Protein AF-B2HPG6-F1 (afdb_monomer_lite)

Structure (mmCIF, N/CA/C/O backbone):
data_AF-B2HPG6-F1
#
_entry.id   AF-B2HPG6-F1
#
loop_
_atom_site.group_PDB
_atom_site.id
_atom_site.type_symbol
_atom_site.label_atom_id
_atom_site.label_alt_id
_atom_site.label_comp_id
_atom_site.label_asym_id
_atom_site.label_entity_id
_atom_site.label_seq_id
_atom_site.pdbx_PDB_ins_code
_atom_site.Cartn_x
_atom_site.Cartn_y
_atom_site.Cartn_z
_atom_site.occupancy
_atom_site.B_iso_or_equiv
_atom_site.auth_seq_id
_atom_site.auth_comp_id
_atom_site.auth_asym_id
_atom_site.auth_atom_id
_atom_site.pdbx_PDB_model_num
ATOM 1 N N . MET A 1 1 ? -3.225 -73.137 15.311 1.00 36.72 1 MET A N 1
ATOM 2 C CA . MET A 1 1 ? -2.637 -72.893 13.977 1.00 36.72 1 MET A CA 1
ATOM 3 C C . MET A 1 1 ? -3.210 -71.560 13.500 1.00 36.72 1 MET A C 1
ATOM 5 O O . MET A 1 1 ? -4.412 -71.486 13.321 1.00 36.72 1 MET A O 1
ATOM 9 N N . THR A 1 2 ? -2.504 -70.449 13.764 1.00 40.91 2 THR A N 1
ATOM 10 C CA . THR A 1 2 ? -1.839 -69.596 12.738 1.00 40.91 2 THR A CA 1
ATOM 11 C C . THR A 1 2 ? -2.865 -68.976 11.771 1.00 40.91 2 THR A C 1
ATOM 13 O O . THR A 1 2 ? -3.505 -69.705 11.032 1.00 40.91 2 THR A O 1
ATOM 16 N N . ASN A 1 3 ? -3.107 -67.665 11.729 1.00 29.73 3 ASN A N 1
ATOM 17 C CA . ASN A 1 3 ? -2.123 -66.648 11.364 1.00 29.73 3 ASN A CA 1
ATOM 18 C C . ASN A 1 3 ? -2.573 -65.220 11.723 1.00 29.73 3 ASN A C 1
ATOM 20 O O . ASN A 1 3 ? -3.725 -64.839 11.540 1.00 29.73 3 ASN A O 1
ATOM 24 N N . SER A 1 4 ? -1.583 -64.437 12.145 1.00 44.66 4 SER A N 1
ATOM 25 C CA . SER A 1 4 ? -1.499 -62.976 12.079 1.00 44.66 4 SER A CA 1
ATOM 26 C C . SER A 1 4 ? -1.162 -62.546 10.649 1.00 44.66 4 SER A C 1
ATOM 28 O O . SER A 1 4 ? -0.250 -63.157 10.105 1.00 44.66 4 SER A O 1
ATOM 30 N N . VAL A 1 5 ? -1.799 -61.499 10.092 1.00 37.78 5 VAL A N 1
ATOM 31 C CA . VAL A 1 5 ? -1.206 -60.581 9.084 1.00 37.78 5 VAL A CA 1
ATOM 32 C C . VAL A 1 5 ? -1.930 -59.209 9.083 1.00 37.78 5 VAL A C 1
ATOM 34 O O . VAL A 1 5 ? -3.066 -59.090 8.646 1.00 37.78 5 VAL A O 1
ATOM 37 N N . PHE A 1 6 ? -1.239 -58.197 9.618 1.00 33.34 6 PHE A N 1
ATOM 38 C CA . PHE A 1 6 ? -0.935 -56.848 9.089 1.00 33.34 6 PHE A CA 1
ATOM 39 C C . PHE A 1 6 ? -1.945 -55.953 8.304 1.00 33.34 6 PHE A C 1
ATOM 41 O O . PHE A 1 6 ? -2.423 -56.290 7.231 1.00 33.34 6 PHE A O 1
ATOM 48 N N . MET A 1 7 ? -1.996 -54.695 8.790 1.00 29.38 7 MET A N 1
ATOM 49 C CA . MET A 1 7 ? -1.909 -53.374 8.110 1.00 29.38 7 MET A CA 1
ATOM 50 C C . MET A 1 7 ? -3.051 -52.803 7.239 1.00 29.38 7 MET A C 1
ATOM 52 O O . MET A 1 7 ? -3.215 -53.117 6.070 1.00 29.38 7 MET A O 1
ATOM 56 N N . ASN A 1 8 ? -3.697 -51.781 7.818 1.00 39.12 8 ASN A N 1
ATOM 57 C CA . ASN A 1 8 ? -3.755 -50.377 7.369 1.00 39.12 8 ASN A CA 1
ATOM 58 C C . ASN A 1 8 ? -3.909 -50.072 5.860 1.00 39.12 8 ASN A C 1
ATOM 60 O O . ASN A 1 8 ? -2.941 -50.127 5.107 1.00 39.12 8 ASN A O 1
ATOM 64 N N . THR A 1 9 ? -5.076 -49.542 5.464 1.00 39.09 9 THR A N 1
ATOM 65 C CA . THR A 1 9 ? -5.177 -48.666 4.280 1.00 39.09 9 THR A CA 1
ATOM 66 C C . THR A 1 9 ? -6.211 -47.547 4.478 1.00 39.09 9 THR A C 1
ATOM 68 O O . THR A 1 9 ? -7.414 -47.765 4.435 1.00 39.09 9 THR A O 1
ATOM 71 N N . LEU A 1 10 ? -5.692 -46.334 4.694 1.00 36.06 10 LEU A N 1
ATOM 72 C CA . LEU A 1 10 ? -6.160 -45.042 4.166 1.00 36.06 10 LEU A CA 1
ATOM 73 C C . LEU A 1 10 ? -7.662 -44.707 4.278 1.00 36.06 10 LEU A C 1
ATOM 75 O O . LEU A 1 10 ? -8.420 -44.800 3.315 1.00 36.06 10 LEU A O 1
ATOM 79 N N . ASN A 1 11 ? -8.047 -44.128 5.419 1.00 36.00 11 ASN A N 1
ATOM 80 C CA . ASN A 1 11 ? -9.245 -43.294 5.513 1.00 36.00 11 ASN A CA 1
ATOM 81 C C . ASN A 1 11 ? -9.009 -41.979 4.737 1.00 36.00 11 ASN A C 1
ATOM 83 O O . ASN A 1 11 ? -8.269 -41.100 5.192 1.00 36.00 11 ASN A O 1
ATOM 87 N N . ARG A 1 12 ? -9.593 -41.860 3.536 1.00 35.53 12 ARG A N 1
ATOM 88 C CA . ARG A 1 12 ? -9.603 -40.622 2.740 1.00 35.53 12 ARG A CA 1
ATOM 89 C C . ARG A 1 12 ? -10.392 -39.554 3.498 1.00 35.53 12 ARG A C 1
ATOM 91 O O . ARG A 1 12 ? -11.614 -39.510 3.427 1.00 35.53 12 ARG A O 1
ATOM 98 N N . ARG A 1 13 ? -9.683 -38.666 4.198 1.00 31.59 13 ARG A N 1
ATOM 99 C CA . ARG A 1 13 ? -10.257 -37.424 4.723 1.00 31.59 13 ARG A CA 1
ATOM 100 C C . ARG A 1 13 ? -10.688 -36.555 3.542 1.00 31.59 13 ARG A C 1
ATOM 102 O O . ARG A 1 13 ? -9.853 -36.024 2.813 1.00 31.59 13 ARG A O 1
ATOM 109 N N . SER A 1 14 ? -11.995 -36.435 3.350 1.00 33.78 14 SER A N 1
ATOM 110 C CA . SER A 1 14 ? -12.609 -35.362 2.581 1.00 33.78 14 SER A CA 1
ATOM 111 C C . SER A 1 14 ? -12.211 -34.026 3.215 1.00 33.78 14 SER A C 1
ATOM 113 O O . SER A 1 14 ? -12.686 -33.678 4.294 1.00 33.78 14 SER A O 1
ATOM 115 N N . ASN A 1 15 ? -11.311 -33.292 2.561 1.00 33.19 15 ASN A N 1
ATOM 116 C CA . ASN A 1 15 ? -11.000 -31.903 2.892 1.00 33.19 15 ASN A CA 1
ATOM 117 C C . ASN A 1 15 ? -12.160 -31.010 2.433 1.00 33.19 15 ASN A C 1
ATOM 119 O O . ASN A 1 15 ? -12.092 -30.372 1.386 1.00 33.19 15 ASN A O 1
ATOM 123 N N . THR A 1 16 ? -13.237 -30.961 3.210 1.00 39.06 16 THR A N 1
ATOM 124 C CA . THR A 1 16 ? -14.109 -29.784 3.222 1.00 39.06 16 THR A CA 1
ATOM 125 C C . THR A 1 16 ? -13.437 -28.744 4.109 1.00 39.06 16 THR A C 1
ATOM 127 O O . THR A 1 16 ? -13.310 -28.945 5.317 1.00 39.06 16 THR A O 1
ATOM 130 N N . ALA A 1 17 ? -12.938 -27.671 3.491 1.00 35.19 17 ALA A N 1
ATOM 131 C CA . ALA A 1 17 ? -12.398 -26.510 4.189 1.00 35.19 17 ALA A CA 1
ATOM 132 C C . ALA A 1 17 ? -13.435 -25.983 5.202 1.00 35.19 17 ALA A C 1
ATOM 134 O O . ALA A 1 17 ? -14.620 -25.915 4.862 1.00 35.19 17 ALA A O 1
ATOM 135 N N . PRO A 1 18 ? -13.042 -25.645 6.442 1.00 35.00 18 PRO A N 1
ATOM 136 C CA . PRO A 1 18 ? -13.993 -25.146 7.418 1.00 35.00 18 PRO A CA 1
ATOM 137 C C . PRO A 1 18 ? -14.482 -23.749 7.018 1.00 35.00 18 PRO A C 1
ATOM 139 O O . PRO A 1 18 ? -13.705 -22.874 6.643 1.00 35.00 18 PRO A O 1
ATOM 142 N N . ASN A 1 19 ? -15.801 -23.595 7.104 1.00 37.12 19 ASN A N 1
ATOM 143 C CA . ASN A 1 19 ? -16.590 -22.388 6.895 1.00 37.12 19 ASN A CA 1
ATOM 144 C C . ASN A 1 19 ? -16.033 -21.193 7.704 1.00 37.12 19 ASN A C 1
ATOM 146 O O . ASN A 1 19 ? -15.740 -21.328 8.890 1.00 37.12 19 ASN A O 1
ATOM 150 N N . GLN A 1 20 ? -15.923 -20.026 7.061 1.00 41.62 20 GLN A N 1
ATOM 151 C CA . GLN A 1 20 ? -15.326 -18.754 7.514 1.00 41.62 20 GLN A CA 1
ATOM 152 C C . GLN A 1 20 ? -16.088 -18.061 8.675 1.00 41.62 20 GLN A C 1
ATOM 154 O O . GLN A 1 20 ? -16.009 -16.846 8.839 1.00 41.62 20 GLN A O 1
ATOM 159 N N . ALA A 1 21 ? -16.826 -18.799 9.505 1.00 37.84 21 ALA A N 1
ATOM 160 C CA . ALA A 1 21 ? -17.676 -18.258 10.563 1.00 37.84 21 ALA A CA 1
ATOM 161 C C . ALA A 1 21 ? -17.368 -18.914 11.919 1.00 37.84 21 ALA A C 1
ATOM 163 O O . ALA A 1 21 ? -18.053 -19.855 12.300 1.00 37.84 21 ALA A O 1
ATOM 164 N N . ALA A 1 22 ? -16.317 -18.435 12.604 1.00 38.69 22 ALA A N 1
ATOM 165 C CA . ALA A 1 22 ? -16.121 -18.459 14.072 1.00 38.69 22 ALA A CA 1
ATOM 166 C C . ALA A 1 22 ? -14.643 -18.204 14.447 1.00 38.69 22 ALA A C 1
ATOM 168 O O . ALA A 1 22 ? -13.996 -19.031 15.085 1.00 38.69 22 ALA A O 1
ATOM 169 N N . VAL A 1 23 ? -14.075 -17.068 14.042 1.00 45.09 23 VAL A N 1
ATOM 170 C CA . VAL A 1 23 ? -12.862 -16.546 14.693 1.00 45.09 23 VAL A CA 1
ATOM 171 C C . VAL A 1 23 ? -13.247 -15.263 15.410 1.00 45.09 23 VAL A C 1
ATOM 173 O O . VAL A 1 23 ? -14.022 -14.482 14.860 1.00 45.09 23 VAL A O 1
ATOM 176 N N . ASP A 1 24 ? -12.748 -15.083 16.633 1.00 52.66 24 ASP A N 1
ATOM 177 C CA . ASP A 1 24 ? -12.960 -13.928 17.510 1.00 52.66 24 ASP A CA 1
ATOM 178 C C . ASP A 1 24 ? -12.547 -12.622 16.816 1.00 52.66 24 ASP A C 1
ATOM 180 O O . ASP A 1 24 ? -11.450 -12.087 17.002 1.00 52.66 24 ASP A O 1
ATOM 184 N N . HIS A 1 25 ? -13.408 -12.119 15.935 1.00 55.66 25 HIS A N 1
ATOM 185 C CA . HIS A 1 25 ? -13.158 -10.880 15.237 1.00 55.66 25 HIS A CA 1
ATOM 186 C C . HIS A 1 25 ? -13.276 -9.744 16.254 1.00 55.66 25 HIS A C 1
ATOM 188 O O . HIS A 1 25 ? -14.271 -9.666 16.978 1.00 55.66 25 HIS A O 1
ATOM 194 N N . PRO A 1 26 ? -12.277 -8.850 16.337 1.00 66.56 26 PRO A N 1
ATOM 195 C CA . PRO A 1 26 ? -12.420 -7.657 17.149 1.00 66.56 26 PRO A CA 1
ATOM 196 C C . PRO A 1 26 ? -13.659 -6.890 16.698 1.00 66.56 26 PRO A C 1
ATOM 198 O O . PRO A 1 26 ? -13.926 -6.809 15.497 1.00 66.56 26 PRO A O 1
ATOM 201 N N . SER A 1 27 ? -14.389 -6.305 17.654 1.00 87.69 27 SER A N 1
ATOM 202 C CA . SER A 1 27 ? -15.466 -5.370 17.323 1.00 87.69 27 SER A CA 1
ATOM 203 C C . SER A 1 27 ? -14.942 -4.365 16.299 1.00 87.69 27 SER A C 1
ATOM 205 O O . SER A 1 27 ? -13.874 -3.774 16.494 1.00 87.69 27 SER A O 1
ATOM 207 N N . TRP A 1 28 ? -15.672 -4.177 15.199 1.00 89.00 28 TRP A N 1
ATOM 208 C CA . TRP A 1 28 ? -15.269 -3.227 14.166 1.00 89.00 28 TRP A CA 1
ATOM 209 C C . TRP A 1 28 ? -15.097 -1.817 14.738 1.00 89.00 28 TRP A C 1
ATOM 211 O O . TRP A 1 28 ? -14.229 -1.086 14.272 1.00 89.00 28 TRP A O 1
ATOM 221 N N . ASP A 1 29 ? -15.797 -1.474 15.820 1.00 90.31 29 ASP A N 1
ATOM 222 C CA . ASP A 1 29 ? -15.624 -0.204 16.530 1.00 90.31 29 ASP A CA 1
ATOM 223 C C . ASP A 1 29 ? -14.239 -0.071 17.177 1.00 90.31 29 ASP A C 1
ATOM 225 O O . ASP A 1 29 ? -13.636 1.004 17.136 1.00 90.31 29 ASP A O 1
ATOM 229 N N . LEU A 1 30 ? -13.675 -1.166 17.702 1.00 90.44 30 LEU A N 1
ATOM 230 C CA . LEU A 1 30 ? -12.295 -1.185 18.196 1.00 90.44 30 LEU A CA 1
ATOM 231 C C . LEU A 1 30 ? -11.308 -0.954 17.047 1.00 90.44 30 LEU A C 1
ATOM 233 O O . LEU A 1 30 ? -10.327 -0.225 17.206 1.00 90.44 30 LEU A O 1
ATOM 237 N N . VAL A 1 31 ? -11.570 -1.554 15.883 1.00 92.88 31 VAL A N 1
ATOM 238 C CA . VAL A 1 31 ? -10.745 -1.362 14.683 1.00 92.88 31 VAL A CA 1
ATOM 239 C C . VAL A 1 31 ? -10.783 0.096 14.229 1.00 92.88 31 VAL A C 1
ATOM 241 O O . VAL A 1 31 ? -9.722 0.688 14.021 1.00 92.88 31 VAL A O 1
ATOM 244 N N . ARG A 1 32 ? -11.977 0.694 14.133 1.00 94.75 32 ARG A N 1
ATOM 245 C CA . ARG A 1 32 ? -12.153 2.107 13.758 1.00 94.75 32 ARG A CA 1
ATOM 246 C C . ARG A 1 32 ? -11.447 3.032 14.738 1.00 94.75 32 ARG A C 1
ATOM 248 O O . ARG A 1 32 ? -10.580 3.787 14.311 1.00 94.75 32 ARG A O 1
ATOM 255 N N . THR A 1 33 ? -11.702 2.862 16.037 1.00 94.44 33 THR A N 1
ATOM 256 C CA . THR A 1 33 ? -11.058 3.634 17.113 1.00 94.44 33 THR A CA 1
ATOM 257 C C . THR A 1 33 ? -9.533 3.579 17.009 1.00 94.44 33 THR A C 1
ATOM 259 O O . THR A 1 33 ? -8.852 4.600 17.077 1.00 94.44 33 THR A O 1
ATOM 262 N N . ARG A 1 34 ? -8.961 2.384 16.802 1.00 94.00 34 ARG A N 1
ATOM 263 C CA . ARG A 1 34 ? -7.509 2.223 16.640 1.00 94.00 34 ARG A CA 1
ATOM 264 C C . ARG A 1 34 ? -6.987 2.938 15.401 1.00 94.00 34 ARG A C 1
ATOM 266 O O . ARG A 1 34 ? -5.901 3.511 15.465 1.00 94.00 34 ARG A O 1
ATOM 273 N N . ILE A 1 35 ? -7.719 2.889 14.291 1.00 94.62 35 ILE A N 1
ATOM 274 C CA . ILE A 1 35 ? -7.318 3.561 13.056 1.00 94.62 35 ILE A CA 1
ATOM 275 C C . ILE A 1 35 ? -7.341 5.077 13.239 1.00 94.62 35 ILE A C 1
ATOM 277 O O . ILE A 1 35 ? -6.337 5.733 12.972 1.00 94.62 35 ILE A O 1
ATOM 281 N N . GLU A 1 36 ? -8.448 5.618 13.739 1.00 93.38 36 GLU A N 1
ATOM 282 C CA . GLU A 1 36 ? -8.650 7.056 13.925 1.00 93.38 36 GLU A CA 1
ATOM 283 C C . GLU A 1 36 ? -7.649 7.664 14.907 1.00 93.38 36 GLU A C 1
ATOM 285 O O . GLU A 1 36 ? -7.123 8.742 14.646 1.00 93.38 36 GLU A O 1
ATOM 290 N N . ALA A 1 37 ? -7.323 6.953 15.989 1.00 93.62 37 ALA A N 1
ATOM 291 C CA . ALA A 1 37 ? -6.385 7.437 16.999 1.00 93.62 37 ALA A CA 1
ATOM 292 C C . ALA A 1 37 ? -4.916 7.465 16.535 1.00 93.62 37 ALA A C 1
ATOM 294 O O . ALA A 1 37 ? -4.101 8.140 17.156 1.00 93.62 37 ALA A O 1
ATOM 295 N N . ASN A 1 38 ? -4.547 6.705 15.496 1.00 93.38 38 ASN A N 1
ATOM 296 C CA . ASN A 1 38 ? -3.141 6.522 15.104 1.00 93.38 38 ASN A CA 1
ATOM 297 C C . ASN A 1 38 ? -2.819 7.025 13.693 1.00 93.38 38 ASN A C 1
ATOM 299 O O . ASN A 1 38 ? -1.651 7.264 13.387 1.00 93.38 38 ASN A O 1
ATOM 303 N N . ALA A 1 39 ? -3.810 7.139 12.809 1.00 94.31 39 ALA A N 1
ATOM 304 C CA . ALA A 1 39 ? -3.571 7.577 11.446 1.00 94.31 39 ALA A CA 1
ATOM 305 C C . ALA A 1 39 ? -3.344 9.093 11.380 1.00 94.31 39 ALA A C 1
ATOM 307 O O . ALA A 1 39 ? -4.144 9.891 11.865 1.00 94.31 39 ALA A O 1
ATOM 308 N N . ILE A 1 40 ? -2.268 9.495 10.710 1.00 95.19 40 ILE A N 1
ATOM 309 C CA . ILE A 1 40 ? -1.910 10.895 10.497 1.00 95.19 40 ILE A CA 1
ATOM 310 C C . ILE A 1 40 ? -2.569 11.362 9.200 1.00 95.19 40 ILE A C 1
ATOM 312 O O . ILE A 1 40 ? -2.249 10.867 8.115 1.00 95.19 40 ILE A O 1
ATOM 316 N N . ARG A 1 41 ? -3.502 12.312 9.294 1.00 94.19 41 ARG A N 1
ATOM 317 C CA . ARG A 1 41 ? -4.183 12.880 8.122 1.00 94.19 41 ARG A CA 1
ATOM 318 C C . ARG A 1 41 ? -3.238 13.825 7.382 1.00 94.19 41 ARG A C 1
ATOM 320 O O . ARG A 1 41 ? -2.576 14.651 7.998 1.00 94.19 41 ARG A O 1
ATOM 327 N N . SER A 1 42 ? -3.176 13.680 6.064 1.00 93.19 42 SER A N 1
ATOM 328 C CA . SER A 1 42 ? -2.395 14.550 5.174 1.00 93.19 42 SER A CA 1
ATOM 329 C C . SER A 1 42 ? -3.302 15.417 4.308 1.00 93.19 42 SER A C 1
ATOM 331 O O . SER A 1 42 ? -4.481 15.106 4.142 1.00 93.19 42 SER A O 1
ATOM 333 N N . GLU A 1 43 ? -2.736 16.467 3.715 1.00 90.75 43 GLU A N 1
ATOM 334 C CA . GLU A 1 43 ? -3.441 17.389 2.812 1.00 90.75 43 GLU A CA 1
ATOM 335 C C . GLU A 1 43 ? -4.032 16.689 1.580 1.00 90.75 43 GLU A C 1
ATOM 337 O O . GLU A 1 43 ? -5.083 17.084 1.089 1.00 90.75 43 GLU A O 1
ATOM 342 N N . SER A 1 44 ? -3.425 15.585 1.127 1.00 89.50 44 SER A N 1
ATOM 343 C CA . SER A 1 44 ? -3.954 14.753 0.036 1.00 89.50 44 SER A CA 1
ATOM 344 C C . SER A 1 44 ? -5.154 13.886 0.440 1.00 89.50 44 SER A C 1
ATOM 346 O O . SER A 1 44 ? -5.574 13.016 -0.320 1.00 89.50 44 SER A O 1
ATOM 348 N N . GLY A 1 45 ? -5.666 14.035 1.665 1.00 93.19 45 GLY A N 1
ATOM 349 C CA . GLY A 1 45 ? -6.739 13.209 2.215 1.00 93.19 45 GLY A CA 1
ATOM 350 C C . GLY A 1 45 ? -6.296 11.802 2.632 1.00 93.19 45 GLY A C 1
ATOM 351 O O . GLY A 1 45 ? -7.113 11.027 3.132 1.00 93.19 45 GLY A O 1
ATOM 352 N N . CYS A 1 46 ? -5.017 11.435 2.476 1.00 94.88 46 CYS A N 1
ATOM 353 C CA . CYS A 1 46 ? -4.524 10.135 2.933 1.00 94.88 46 CYS A CA 1
ATOM 354 C C . CYS A 1 46 ? -4.491 10.065 4.463 1.00 94.88 46 CYS A C 1
ATOM 356 O O . CYS A 1 46 ? -4.071 11.012 5.134 1.00 94.88 46 CYS A O 1
ATOM 358 N N . TRP A 1 47 ? -4.884 8.909 4.999 1.00 96.06 47 TRP A N 1
ATOM 359 C CA . TRP A 1 47 ? -4.751 8.565 6.414 1.00 96.06 47 TRP A CA 1
ATOM 360 C C . TRP A 1 47 ? -3.484 7.727 6.559 1.00 96.06 47 TRP A C 1
ATOM 362 O O . TRP A 1 47 ? -3.494 6.522 6.313 1.00 96.06 47 TRP A O 1
ATOM 372 N N . ASN A 1 48 ? -2.362 8.381 6.843 1.00 93.62 48 ASN A N 1
ATOM 373 C CA . ASN A 1 48 ? -1.046 7.761 6.817 1.00 93.62 48 ASN A CA 1
ATOM 374 C C . ASN A 1 48 ? -0.752 7.052 8.130 1.00 93.62 48 ASN A C 1
ATOM 376 O O . ASN A 1 48 ? -0.721 7.669 9.193 1.00 93.62 48 ASN A O 1
ATOM 380 N N . TRP A 1 49 ? -0.460 5.759 8.052 1.00 93.94 49 TRP A N 1
ATOM 381 C CA . TRP A 1 49 ? 0.040 5.043 9.214 1.00 93.94 49 TRP A CA 1
ATOM 382 C C . TRP A 1 49 ? 1.514 5.396 9.477 1.00 93.94 49 TRP A C 1
ATOM 384 O O . TRP A 1 49 ? 2.326 5.288 8.550 1.00 93.94 49 TRP A O 1
ATOM 394 N N . PRO A 1 50 ? 1.895 5.773 10.712 1.00 84.94 50 PRO A N 1
ATOM 395 C CA . PRO A 1 50 ? 3.249 6.250 11.009 1.00 84.94 50 PRO A CA 1
ATOM 396 C C . PRO A 1 50 ? 4.318 5.158 10.853 1.00 84.94 50 PRO A C 1
ATOM 398 O O . PRO A 1 50 ? 5.426 5.433 10.402 1.00 84.94 50 PRO A O 1
ATOM 401 N N . ASN A 1 51 ? 3.969 3.901 11.152 1.00 81.00 51 ASN A N 1
ATOM 402 C CA . ASN A 1 51 ? 4.921 2.790 11.221 1.00 81.00 51 ASN A CA 1
ATOM 403 C C . ASN A 1 51 ? 4.684 1.770 10.098 1.00 81.00 51 ASN A C 1
ATOM 405 O O . ASN A 1 51 ? 3.947 0.792 10.260 1.00 81.00 51 ASN A O 1
ATOM 409 N N . ALA A 1 52 ? 5.308 2.001 8.943 1.00 80.00 52 ALA A N 1
ATOM 410 C CA . ALA A 1 52 ? 5.323 1.045 7.838 1.00 80.00 52 ALA A CA 1
ATOM 411 C C . ALA A 1 52 ? 6.500 0.066 7.963 1.00 80.00 52 ALA A C 1
ATOM 413 O O . ALA A 1 52 ? 7.593 0.438 8.380 1.00 80.00 52 ALA A O 1
ATOM 414 N N . SER A 1 53 ? 6.281 -1.194 7.584 1.00 79.44 53 SER A N 1
ATOM 415 C CA . SER A 1 53 ? 7.362 -2.170 7.420 1.00 79.44 53 SER A CA 1
ATOM 416 C C . SER A 1 53 ? 8.277 -1.784 6.238 1.00 79.44 53 SER A C 1
ATOM 418 O O . SER A 1 53 ? 7.869 -0.980 5.396 1.00 79.44 53 SER A O 1
ATOM 420 N N . PRO A 1 54 ? 9.484 -2.375 6.117 1.00 79.44 54 PRO A N 1
ATOM 421 C CA . PRO A 1 54 ? 10.388 -2.117 4.985 1.00 79.44 54 PRO A CA 1
ATOM 422 C C . PRO A 1 54 ? 9.776 -2.411 3.605 1.00 79.44 54 PRO A C 1
ATOM 424 O O . PRO A 1 54 ? 10.173 -1.818 2.609 1.00 79.44 54 PRO A O 1
ATOM 427 N N . ASP A 1 55 ? 8.768 -3.287 3.547 1.00 76.19 55 ASP A N 1
ATOM 428 C CA . ASP A 1 55 ? 7.961 -3.582 2.350 1.00 76.19 55 ASP A CA 1
ATOM 429 C C . ASP A 1 55 ? 7.030 -2.414 1.923 1.00 76.19 55 ASP A C 1
ATOM 431 O O . ASP A 1 55 ? 6.363 -2.476 0.884 1.00 76.19 55 ASP A O 1
ATOM 435 N N . GLY A 1 56 ? 6.994 -1.336 2.713 1.00 80.88 56 GLY A N 1
ATOM 436 C CA . GLY A 1 56 ? 6.162 -0.150 2.534 1.00 80.88 56 GLY A CA 1
ATOM 437 C C . GLY A 1 56 ? 4.761 -0.276 3.133 1.00 80.88 56 GLY A C 1
ATOM 438 O O . GLY A 1 56 ? 4.038 0.717 3.178 1.00 80.88 56 GLY A O 1
ATOM 439 N N . TYR A 1 57 ? 4.370 -1.458 3.619 1.00 82.31 57 TYR A N 1
ATOM 440 C CA . TYR A 1 57 ? 3.035 -1.700 4.151 1.00 82.31 57 TYR A CA 1
ATOM 441 C C . TYR A 1 57 ? 2.978 -1.516 5.664 1.00 82.31 57 TYR A C 1
ATOM 443 O O . TYR A 1 57 ? 3.779 -2.050 6.435 1.00 82.31 57 TYR A O 1
ATOM 451 N N . ALA A 1 58 ? 1.950 -0.804 6.105 1.00 86.38 58 ALA A N 1
ATOM 452 C CA . ALA A 1 58 ? 1.605 -0.696 7.510 1.00 86.38 58 ALA A CA 1
ATOM 453 C C . ALA A 1 58 ? 0.906 -1.967 8.015 1.00 86.38 58 ALA A C 1
ATOM 455 O O . ALA A 1 58 ? 0.069 -2.546 7.315 1.00 86.38 58 ALA A O 1
ATOM 456 N N . LYS A 1 59 ? 1.215 -2.383 9.250 1.00 90.38 59 LYS A N 1
ATOM 457 C CA . LYS A 1 59 ? 0.626 -3.562 9.912 1.00 90.38 59 LYS A CA 1
ATOM 458 C C . LYS A 1 59 ? 0.026 -3.153 11.257 1.00 90.38 59 LYS A C 1
ATOM 460 O O . LYS A 1 59 ? 0.621 -2.350 11.969 1.00 90.38 59 LYS A O 1
ATOM 465 N N . LEU A 1 60 ? -1.123 -3.728 11.598 1.00 90.38 60 LEU A N 1
ATOM 466 C CA . LEU A 1 60 ? -1.822 -3.513 12.864 1.00 90.38 60 LEU A CA 1
ATOM 467 C C . LEU A 1 60 ? -2.280 -4.862 13.420 1.00 90.38 60 LEU A C 1
ATOM 469 O O . LEU A 1 60 ? -2.802 -5.708 12.687 1.00 90.38 60 LEU A O 1
ATOM 473 N N . THR A 1 61 ? -2.048 -5.046 14.716 1.00 91.38 61 THR A N 1
ATOM 474 C CA . THR A 1 61 ? -2.482 -6.222 15.469 1.00 91.38 61 THR A CA 1
ATOM 475 C C . THR A 1 61 ? -3.642 -5.826 16.371 1.00 91.38 61 THR A C 1
ATOM 477 O O . THR A 1 61 ? -3.503 -4.896 17.166 1.00 91.38 61 THR A O 1
ATOM 480 N N . ILE A 1 62 ? -4.772 -6.521 16.261 1.00 87.56 62 ILE A N 1
ATOM 481 C CA . ILE A 1 62 ? -5.959 -6.308 17.098 1.00 87.56 62 ILE A CA 1
ATOM 482 C C . ILE A 1 62 ? -6.421 -7.672 17.600 1.00 87.56 62 ILE A C 1
ATOM 484 O O . ILE A 1 62 ? -6.542 -8.600 16.806 1.00 87.56 62 ILE A O 1
ATOM 488 N N . SER A 1 63 ? -6.629 -7.801 18.912 1.00 86.50 63 SER A N 1
ATOM 489 C CA . SER A 1 63 ? -7.049 -9.059 19.552 1.00 86.50 63 SER A CA 1
ATOM 490 C C . SER A 1 63 ? -6.194 -10.269 19.139 1.00 86.50 63 SER A C 1
ATOM 492 O O . SER A 1 63 ? -6.705 -11.337 18.838 1.00 86.50 63 SER A O 1
ATOM 494 N N . GLY A 1 64 ? -4.871 -10.083 19.050 1.00 87.25 64 GLY A N 1
ATOM 495 C CA . GLY A 1 64 ? -3.927 -11.135 18.642 1.00 87.25 64 GLY A CA 1
ATOM 496 C C . GLY A 1 64 ? -3.822 -11.377 17.129 1.00 87.25 64 GLY A C 1
ATOM 497 O O . GLY A 1 64 ? -2.887 -12.043 16.689 1.00 87.25 64 GLY A O 1
ATOM 498 N N . VAL A 1 65 ? -4.697 -10.787 16.310 1.00 87.62 65 VAL A N 1
ATOM 499 C CA . VAL A 1 65 ? -4.698 -10.963 14.851 1.00 87.62 65 VAL A CA 1
ATOM 500 C C . VAL A 1 65 ? -3.926 -9.835 14.175 1.00 87.62 65 VAL A C 1
ATOM 502 O O . VAL A 1 65 ? -4.295 -8.664 14.274 1.00 87.62 65 VAL A O 1
ATOM 505 N N . ARG A 1 66 ? -2.852 -10.182 13.456 1.00 90.31 66 ARG A N 1
ATOM 506 C CA . ARG A 1 66 ? -2.026 -9.241 12.683 1.00 90.31 66 ARG A CA 1
ATOM 507 C C . ARG A 1 66 ? -2.452 -9.227 11.216 1.00 90.31 66 ARG A C 1
ATOM 509 O O . ARG A 1 66 ? -2.394 -10.255 10.553 1.00 90.31 66 ARG A O 1
ATOM 516 N N . ASP A 1 67 ? -2.779 -8.052 10.686 1.00 92.12 67 ASP A N 1
ATOM 517 C CA . ASP A 1 67 ? -3.039 -7.850 9.251 1.00 92.12 67 ASP A CA 1
ATOM 518 C C . ASP A 1 67 ? -2.528 -6.465 8.803 1.00 92.12 67 ASP A C 1
ATOM 520 O O . ASP A 1 67 ? -2.046 -5.656 9.606 1.00 92.12 67 ASP A O 1
A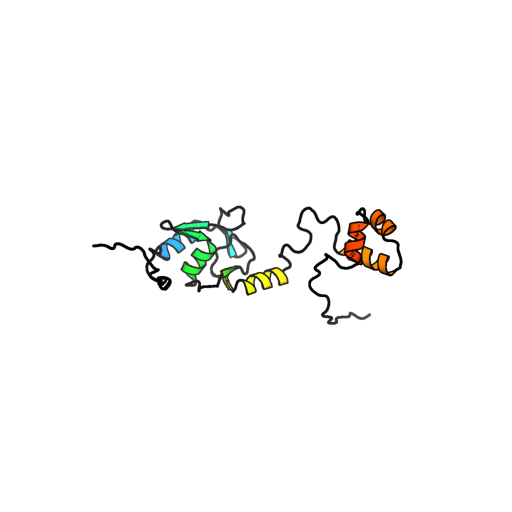TOM 524 N N . ARG A 1 68 ? -2.585 -6.184 7.499 1.00 93.62 68 ARG A N 1
ATOM 525 C CA . ARG A 1 68 ? -2.264 -4.873 6.930 1.00 93.62 68 ARG A CA 1
ATOM 526 C C . ARG A 1 68 ? -3.320 -3.850 7.337 1.00 93.62 68 ARG A C 1
ATOM 528 O O . ARG A 1 68 ? -4.515 -4.136 7.301 1.00 93.62 68 ARG A O 1
ATOM 535 N N . VAL A 1 69 ? -2.888 -2.630 7.654 1.00 94.81 69 VAL A N 1
ATOM 536 C CA . VAL A 1 69 ? -3.792 -1.576 8.156 1.00 94.81 69 VAL A CA 1
ATOM 537 C C . VAL A 1 69 ? -4.891 -1.245 7.149 1.00 94.81 69 VAL A C 1
ATOM 539 O O . VAL A 1 69 ? -6.047 -1.129 7.533 1.00 94.81 69 VAL A O 1
ATOM 542 N N . HIS A 1 70 ? -4.572 -1.163 5.855 1.00 94.56 70 HIS A N 1
ATOM 543 C CA . HIS A 1 70 ? -5.583 -0.893 4.828 1.00 94.56 70 HIS A CA 1
ATOM 544 C C . HIS A 1 70 ? -6.629 -2.017 4.714 1.00 94.56 70 HIS A C 1
ATOM 546 O O . HIS A 1 70 ? -7.785 -1.737 4.430 1.00 94.56 70 HIS A O 1
ATOM 552 N N . ARG A 1 71 ? -6.274 -3.281 4.997 1.00 95.06 71 ARG A N 1
ATOM 553 C CA . ARG A 1 71 ? -7.243 -4.393 5.031 1.00 95.06 71 ARG A CA 1
ATOM 554 C C . ARG A 1 71 ? -8.139 -4.310 6.262 1.00 95.06 71 ARG A C 1
ATOM 556 O O . ARG A 1 71 ? -9.334 -4.559 6.156 1.00 95.06 71 ARG A O 1
ATOM 563 N N . TRP A 1 72 ? -7.585 -3.924 7.414 1.00 95.50 72 TRP A N 1
ATOM 564 C CA . TRP A 1 72 ? -8.382 -3.615 8.605 1.00 95.50 72 TRP A CA 1
ATOM 565 C C . TRP A 1 72 ? -9.361 -2.466 8.355 1.00 95.50 72 TRP A C 1
ATOM 567 O O . TRP A 1 72 ? -10.540 -2.603 8.666 1.00 95.50 72 TRP A O 1
ATOM 577 N N . ALA A 1 73 ? -8.893 -1.378 7.741 1.00 95.50 73 ALA A N 1
ATOM 578 C CA . ALA A 1 73 ? -9.728 -0.235 7.391 1.00 95.50 73 ALA A CA 1
ATOM 579 C C . ALA A 1 73 ? -10.847 -0.623 6.421 1.00 95.50 73 ALA A C 1
ATOM 581 O O . ALA A 1 73 ? -12.009 -0.327 6.680 1.00 95.50 73 ALA A O 1
ATOM 582 N N . PHE A 1 74 ? -10.524 -1.354 5.353 1.00 96.12 74 PHE A N 1
ATOM 583 C CA . PHE A 1 74 ? -11.530 -1.802 4.396 1.00 96.12 74 PHE A CA 1
ATOM 584 C C . PHE A 1 74 ? -12.630 -2.629 5.075 1.00 96.12 74 PHE A C 1
ATOM 586 O O . PHE A 1 74 ? -13.808 -2.327 4.917 1.00 96.12 74 PHE A O 1
ATOM 593 N N . ARG A 1 75 ? -12.261 -3.604 5.917 1.00 95.00 75 ARG A N 1
ATOM 594 C CA . ARG A 1 75 ? -13.250 -4.425 6.634 1.00 95.00 75 ARG A CA 1
ATOM 595 C C . ARG A 1 75 ? -14.115 -3.635 7.613 1.00 95.00 75 ARG A C 1
ATOM 597 O O . ARG A 1 75 ? -15.302 -3.910 7.723 1.00 95.00 75 ARG A O 1
ATOM 604 N N . ALA A 1 76 ? -13.531 -2.661 8.308 1.00 93.94 76 ALA A N 1
ATOM 605 C CA . ALA A 1 76 ? -14.236 -1.896 9.333 1.00 93.94 76 ALA A CA 1
ATOM 606 C C . ALA A 1 76 ? -15.184 -0.823 8.767 1.00 93.94 76 ALA A C 1
ATOM 608 O O . ALA A 1 76 ? -16.173 -0.485 9.425 1.00 93.94 76 ALA A O 1
ATOM 609 N N . TYR A 1 77 ? -14.875 -0.266 7.591 1.00 94.44 77 TYR A N 1
ATOM 610 C CA . TYR A 1 77 ? -15.606 0.868 7.007 1.00 94.44 77 TYR A CA 1
ATOM 611 C C . TYR A 1 77 ? -16.373 0.538 5.725 1.00 94.44 77 TYR A C 1
ATOM 613 O O . TYR A 1 77 ? -17.357 1.212 5.440 1.00 94.44 77 TYR A O 1
ATOM 621 N N . VAL A 1 78 ? -15.927 -0.453 4.950 1.00 93.75 78 VAL A N 1
ATOM 622 C CA . VAL A 1 78 ? -16.521 -0.796 3.648 1.00 93.75 78 VAL A CA 1
ATOM 623 C C . VAL A 1 78 ? -17.251 -2.129 3.728 1.00 93.75 78 VAL A C 1
ATOM 625 O O . VAL A 1 78 ? -18.440 -2.194 3.435 1.00 93.75 78 VAL A O 1
ATOM 628 N N . GLY A 1 79 ? -16.565 -3.189 4.158 1.00 90.38 79 GLY A N 1
ATOM 629 C CA . GLY A 1 79 ? -17.174 -4.510 4.270 1.00 90.38 79 GLY A CA 1
ATOM 630 C C . GLY A 1 79 ? -16.199 -5.670 4.069 1.00 90.38 79 GLY A C 1
ATOM 631 O O . GLY A 1 79 ? -14.981 -5.473 4.034 1.00 90.38 79 GLY A O 1
ATOM 632 N N . PRO A 1 80 ? -16.716 -6.906 3.972 1.00 90.81 80 PRO A N 1
ATOM 633 C CA . PRO A 1 80 ? -15.886 -8.098 3.844 1.00 90.81 80 PRO A CA 1
ATOM 634 C C . PRO A 1 80 ? -15.006 -8.053 2.586 1.00 90.81 80 PRO A C 1
ATOM 636 O O . PRO A 1 80 ? -15.347 -7.447 1.574 1.00 90.81 80 PRO A O 1
ATOM 639 N N . ILE A 1 81 ? -13.851 -8.713 2.667 1.00 90.25 81 ILE A N 1
ATOM 640 C CA . ILE A 1 81 ? -12.958 -8.930 1.524 1.00 90.25 81 ILE A CA 1
ATOM 641 C C . ILE A 1 81 ? -13.245 -10.344 1.031 1.00 90.25 81 ILE A C 1
ATOM 643 O O . ILE A 1 81 ? -12.951 -11.293 1.757 1.00 90.25 81 ILE A O 1
ATOM 647 N N . GLU A 1 82 ? -13.832 -10.471 -0.155 1.00 88.31 82 GLU A N 1
ATOM 648 C CA . GLU A 1 82 ? -14.125 -11.775 -0.757 1.00 88.31 82 GLU A CA 1
ATOM 649 C C . GLU A 1 82 ? -12.840 -12.527 -1.132 1.00 88.31 82 GLU A C 1
ATOM 651 O O . GLU A 1 82 ? -11.779 -11.931 -1.367 1.00 88.31 82 GLU A O 1
ATOM 656 N N . ASP A 1 83 ? -12.936 -13.854 -1.197 1.00 84.50 83 ASP A N 1
ATOM 657 C CA . ASP A 1 83 ? -11.806 -14.708 -1.546 1.00 84.50 83 ASP A CA 1
ATOM 658 C C . ASP A 1 83 ? -11.276 -14.395 -2.950 1.00 84.50 83 ASP A C 1
ATOM 660 O O . ASP A 1 83 ? -12.018 -14.211 -3.911 1.00 84.50 83 ASP A O 1
ATOM 664 N N . GLY A 1 84 ? -9.949 -14.329 -3.072 1.00 82.56 84 GLY A N 1
ATOM 665 C CA . GLY A 1 84 ? -9.277 -13.977 -4.326 1.00 82.56 84 GLY A CA 1
ATOM 666 C C . GLY A 1 84 ? -9.222 -12.475 -4.632 1.00 82.56 84 GLY A C 1
ATOM 667 O O . GLY A 1 84 ? -8.535 -12.087 -5.582 1.00 82.56 84 GLY A O 1
ATOM 668 N N . LEU A 1 85 ? -9.861 -11.624 -3.818 1.00 87.75 85 LEU A N 1
ATOM 669 C CA . LEU A 1 85 ? -9.762 -10.171 -3.936 1.00 87.75 85 LEU A CA 1
ATOM 670 C C . LEU A 1 85 ? -8.698 -9.582 -3.003 1.00 87.75 85 LEU A C 1
ATOM 672 O O . LEU A 1 85 ? -8.435 -10.032 -1.882 1.00 87.75 85 LEU A O 1
ATOM 676 N N . HIS A 1 86 ? -8.073 -8.517 -3.489 1.00 90.56 86 HIS A N 1
ATOM 677 C CA . HIS A 1 86 ? -7.099 -7.720 -2.766 1.00 90.56 86 HIS A CA 1
ATOM 678 C C . HIS A 1 86 ? -7.629 -6.305 -2.574 1.00 90.56 86 HIS A C 1
ATOM 680 O O . HIS A 1 86 ? -8.300 -5.755 -3.439 1.00 90.56 86 HIS A O 1
ATOM 686 N N . VAL A 1 87 ? -7.281 -5.707 -1.437 1.00 92.44 87 VAL A N 1
ATOM 687 C CA . VAL A 1 87 ? -7.536 -4.290 -1.181 1.00 92.44 87 VAL A CA 1
ATOM 688 C C . VAL A 1 87 ? -6.404 -3.490 -1.816 1.00 92.44 87 VAL A C 1
ATOM 690 O O . VAL A 1 87 ? -5.242 -3.673 -1.442 1.00 92.44 87 VAL A O 1
ATOM 693 N N . LEU A 1 88 ? -6.755 -2.643 -2.776 1.00 90.94 88 LEU A N 1
ATOM 694 C CA . LEU A 1 88 ? -5.858 -1.809 -3.571 1.00 90.94 88 LEU A CA 1
ATOM 695 C C . LEU A 1 88 ? -6.076 -0.325 -3.253 1.00 90.94 88 LEU A C 1
ATOM 697 O O . LEU A 1 88 ? -7.071 0.044 -2.627 1.00 90.94 88 LEU A O 1
ATOM 701 N N . HIS A 1 89 ? -5.132 0.520 -3.673 1.00 91.69 89 HIS A N 1
ATOM 702 C CA . HIS A 1 89 ? -5.129 1.960 -3.407 1.00 91.69 89 HIS A CA 1
ATOM 703 C C . HIS A 1 89 ? -5.332 2.762 -4.688 1.00 91.69 89 HIS A C 1
ATOM 705 O O . HIS A 1 89 ? -4.614 2.554 -5.658 1.00 91.69 89 HIS A O 1
ATOM 711 N N . HIS A 1 90 ? -6.221 3.755 -4.666 1.00 89.06 90 HIS A N 1
ATOM 712 C CA . HIS A 1 90 ? -6.301 4.762 -5.736 1.00 89.06 90 HIS A CA 1
ATOM 713 C C . HIS A 1 90 ? -5.187 5.819 -5.647 1.00 89.06 90 HIS A C 1
ATOM 715 O O . HIS A 1 90 ? -4.874 6.479 -6.628 1.00 89.06 90 HIS A O 1
ATOM 721 N N . CYS A 1 91 ? -4.600 5.995 -4.460 1.00 87.62 91 CYS A N 1
ATOM 722 C CA . CYS A 1 91 ? -3.635 7.056 -4.155 1.00 87.62 91 CYS A CA 1
ATOM 723 C C . CYS A 1 91 ? -2.160 6.633 -4.276 1.00 87.62 91 CYS A C 1
ATOM 725 O O . CYS A 1 91 ? -1.284 7.410 -3.907 1.00 87.62 91 CYS A O 1
ATOM 727 N N . ASP A 1 92 ? -1.885 5.387 -4.683 1.00 83.94 92 ASP A N 1
ATOM 728 C CA . ASP A 1 92 ? -0.538 4.790 -4.786 1.00 83.94 92 ASP A CA 1
ATOM 729 C C . ASP A 1 92 ? 0.339 4.883 -3.518 1.00 83.94 92 ASP A C 1
ATOM 731 O O . ASP A 1 92 ? 1.540 4.606 -3.523 1.00 83.94 92 ASP A O 1
ATOM 735 N N . ASN A 1 93 ? -0.273 5.196 -2.376 1.00 87.38 93 ASN A N 1
ATOM 736 C CA . ASN A 1 93 ? 0.391 5.338 -1.093 1.00 87.38 93 ASN A CA 1
ATOM 737 C C . ASN A 1 93 ? 0.125 4.116 -0.207 1.00 87.38 93 ASN A C 1
ATOM 739 O O . ASN A 1 93 ? -0.919 3.994 0.435 1.00 87.38 93 ASN A O 1
ATOM 743 N N . LYS A 1 94 ? 1.130 3.242 -0.090 1.00 88.81 94 LYS A N 1
ATOM 744 C CA . LYS A 1 94 ? 1.061 1.994 0.694 1.00 88.81 94 LYS A CA 1
ATOM 745 C C . LYS A 1 94 ? 0.793 2.192 2.194 1.00 88.81 94 LYS A C 1
ATOM 747 O O . LYS A 1 94 ? 0.387 1.240 2.869 1.00 88.81 94 LYS A O 1
ATOM 752 N N . ARG A 1 95 ? 1.023 3.401 2.727 1.00 91.25 95 ARG A N 1
ATOM 753 C CA . ARG A 1 95 ? 0.759 3.756 4.133 1.00 91.25 95 ARG A CA 1
ATOM 754 C C . ARG A 1 95 ? -0.668 4.235 4.370 1.00 91.25 95 ARG A C 1
ATOM 756 O O . ARG A 1 95 ? -1.073 4.322 5.527 1.00 91.25 95 ARG A O 1
ATOM 763 N N . CYS A 1 96 ? -1.406 4.552 3.308 1.00 94.56 96 CYS A N 1
ATOM 764 C CA . CYS A 1 96 ? -2.760 5.067 3.406 1.00 94.56 96 CYS A CA 1
ATOM 765 C C . CYS A 1 96 ? -3.734 3.971 3.863 1.00 94.56 96 CYS A C 1
ATOM 767 O O . CYS A 1 96 ? -3.731 2.854 3.338 1.00 94.56 96 CYS A O 1
ATOM 769 N N . CYS A 1 97 ? -4.589 4.305 4.826 1.00 95.38 97 CYS A N 1
ATOM 770 C CA . CYS A 1 97 ? -5.709 3.479 5.267 1.00 95.38 97 CYS A CA 1
ATOM 771 C C . CYS A 1 97 ? -7.066 4.193 5.171 1.00 95.38 97 CYS A C 1
ATOM 773 O O . CYS A 1 97 ? -8.028 3.732 5.776 1.00 95.38 97 CYS A O 1
ATOM 775 N N . ASN A 1 98 ? -7.156 5.297 4.422 1.00 96.19 98 ASN A N 1
ATOM 776 C CA . ASN A 1 98 ? -8.421 6.000 4.215 1.00 96.19 98 ASN A CA 1
ATOM 777 C C . ASN A 1 98 ? -9.385 5.104 3.411 1.00 96.19 98 ASN A C 1
ATOM 779 O O . ASN A 1 98 ? -9.052 4.799 2.265 1.00 96.19 98 ASN A O 1
ATOM 783 N N . PRO A 1 99 ? -10.562 4.723 3.944 1.00 94.50 99 PRO A N 1
ATOM 784 C CA . PRO A 1 99 ? -11.519 3.856 3.255 1.00 94.50 99 PRO A CA 1
ATOM 785 C C . PRO A 1 99 ? -11.925 4.344 1.863 1.00 94.50 99 PRO A C 1
ATOM 787 O O . PRO A 1 99 ? -12.099 3.526 0.968 1.00 94.50 99 PRO A O 1
ATOM 790 N N . THR A 1 100 ? -12.016 5.661 1.647 1.00 95.38 100 THR A N 1
ATOM 791 C CA . THR A 1 100 ? -12.406 6.226 0.343 1.00 95.38 100 THR A CA 1
ATOM 792 C C . THR A 1 100 ? -11.311 6.103 -0.716 1.00 95.38 100 THR A C 1
ATOM 794 O O . THR A 1 100 ? -11.575 6.270 -1.902 1.00 95.38 100 THR A O 1
ATOM 797 N N . HIS A 1 101 ? -10.071 5.816 -0.307 1.00 94.88 101 HIS A N 1
ATOM 798 C CA . HIS A 1 101 ? -8.940 5.590 -1.208 1.00 94.88 101 HIS A CA 1
ATOM 799 C C . HIS A 1 101 ? -8.712 4.097 -1.489 1.00 94.88 101 HIS A C 1
ATOM 801 O O . HIS A 1 101 ? -7.726 3.762 -2.153 1.00 94.88 101 HIS A O 1
ATOM 807 N N . LEU A 1 102 ? -9.568 3.212 -0.963 1.00 94.62 102 LEU A N 1
ATOM 808 C CA . LEU A 1 102 ? -9.426 1.763 -1.054 1.00 94.62 102 LEU A CA 1
ATOM 809 C C . LEU A 1 102 ? -10.527 1.142 -1.910 1.00 94.62 102 LEU A C 1
ATOM 811 O O . LEU A 1 102 ? -11.688 1.529 -1.823 1.00 94.62 102 LEU A O 1
ATOM 815 N N . PHE A 1 103 ? -10.165 0.116 -2.675 1.00 93.00 103 PHE A N 1
ATOM 816 C CA . PHE A 1 103 ? -11.103 -0.661 -3.483 1.00 93.00 103 PHE A CA 1
ATOM 817 C C . PHE A 1 103 ? -10.688 -2.132 -3.547 1.00 93.00 103 PHE A C 1
ATOM 819 O O . PHE A 1 103 ? -9.535 -2.472 -3.271 1.00 93.00 103 PHE A O 1
ATOM 826 N N . LEU A 1 104 ? -11.627 -3.013 -3.897 1.00 92.50 104 LEU A N 1
ATOM 827 C CA . LEU A 1 104 ? -11.324 -4.415 -4.174 1.00 92.50 104 LEU A CA 1
ATOM 828 C C . LEU A 1 104 ? -10.939 -4.585 -5.639 1.00 92.50 104 LEU A C 1
ATOM 830 O O . LEU A 1 104 ? -11.617 -4.084 -6.531 1.00 92.50 104 LEU A O 1
ATOM 834 N N . GLY A 1 105 ? -9.868 -5.329 -5.877 1.00 86.81 105 GLY A N 1
ATOM 835 C CA . GLY A 1 105 ? -9.461 -5.744 -7.211 1.00 86.81 105 GLY A CA 1
ATOM 836 C C . GLY A 1 105 ? -8.851 -7.133 -7.184 1.00 86.81 105 GLY A C 1
ATOM 837 O O . GLY A 1 105 ? -8.413 -7.629 -6.142 1.00 86.81 105 GLY A O 1
ATOM 838 N N . THR A 1 106 ? -8.811 -7.781 -8.339 1.00 83.81 106 THR A N 1
ATOM 839 C CA . THR A 1 106 ? -8.121 -9.061 -8.464 1.00 83.81 106 THR A CA 1
ATOM 840 C C . THR A 1 106 ? -6.608 -8.849 -8.522 1.00 83.81 106 THR A C 1
ATOM 842 O O . THR A 1 106 ? -6.100 -7.762 -8.816 1.00 83.81 106 THR A O 1
ATOM 845 N N . HIS A 1 107 ? -5.844 -9.918 -8.295 1.00 71.69 107 HIS A N 1
ATOM 846 C CA . HIS A 1 107 ? -4.401 -9.882 -8.537 1.00 71.69 107 HIS A CA 1
ATOM 847 C C . HIS A 1 107 ? -4.081 -9.524 -10.002 1.00 71.69 107 HIS A C 1
ATOM 849 O O . HIS A 1 107 ? -3.074 -8.869 -10.273 1.00 71.69 107 HIS A O 1
ATOM 855 N N . ALA A 1 108 ? -4.939 -9.926 -10.948 1.00 71.06 108 ALA A N 1
ATOM 856 C CA . ALA A 1 108 ? -4.804 -9.566 -12.355 1.00 71.06 108 ALA A CA 1
ATOM 857 C C . ALA A 1 108 ? -4.995 -8.058 -12.578 1.00 71.06 108 ALA A C 1
ATOM 859 O O . ALA A 1 108 ? -4.198 -7.464 -13.301 1.00 71.06 108 ALA A O 1
ATOM 860 N N . ASP A 1 109 ? -5.962 -7.437 -11.898 1.00 70.62 109 ASP A N 1
ATOM 861 C CA . ASP A 1 109 ? -6.202 -5.990 -11.974 1.00 70.62 109 ASP A CA 1
ATOM 862 C C . ASP A 1 109 ? -5.029 -5.199 -11.396 1.00 70.62 109 ASP A C 1
ATOM 864 O O . ASP A 1 109 ? -4.550 -4.267 -12.032 1.00 70.62 109 ASP A O 1
ATOM 868 N N . ASN A 1 110 ? -4.481 -5.624 -10.251 1.00 69.81 110 ASN A N 1
ATOM 869 C CA . ASN A 1 110 ? -3.287 -5.000 -9.671 1.00 69.81 110 ASN A CA 1
ATOM 870 C C . ASN A 1 110 ? -2.056 -5.139 -10.585 1.00 69.81 110 ASN A C 1
ATOM 872 O O . ASN A 1 110 ? -1.267 -4.208 -10.732 1.00 69.81 110 ASN A O 1
ATOM 876 N N . MET A 1 111 ? -1.871 -6.303 -11.217 1.00 64.19 111 MET A N 1
ATOM 877 C CA . MET A 1 111 ? -0.782 -6.494 -12.180 1.00 64.19 111 MET A CA 1
ATOM 878 C C . MET A 1 111 ? -0.970 -5.655 -13.445 1.00 64.19 111 MET A C 1
ATOM 880 O O . MET A 1 111 ? 0.025 -5.189 -14.000 1.00 64.19 111 MET A O 1
ATOM 884 N N . LYS A 1 112 ? -2.214 -5.477 -13.902 1.00 68.69 112 LYS A N 1
ATOM 885 C CA . LYS A 1 112 ? -2.548 -4.625 -15.042 1.00 68.69 112 LYS A CA 1
ATOM 886 C C . LYS A 1 112 ? -2.301 -3.154 -14.712 1.00 68.69 112 LYS A C 1
ATOM 888 O O . LYS A 1 112 ? -1.579 -2.512 -15.455 1.00 68.69 112 LYS A O 1
ATOM 893 N N . ASP A 1 113 ? -2.773 -2.669 -13.568 1.00 64.44 113 ASP A N 1
ATOM 894 C CA . ASP A 1 113 ? -2.546 -1.293 -13.107 1.00 64.44 113 ASP A CA 1
ATOM 895 C C . ASP A 1 113 ? -1.048 -0.987 -12.930 1.00 64.44 113 ASP A C 1
ATOM 897 O O . ASP A 1 113 ? -0.553 0.025 -13.418 1.00 64.44 113 ASP A O 1
ATOM 901 N N . MET A 1 114 ? -0.268 -1.910 -12.349 1.00 61.53 114 MET A N 1
ATOM 902 C CA . MET A 1 114 ? 1.194 -1.760 -12.291 1.00 61.53 114 MET A CA 1
ATOM 903 C C . MET A 1 114 ? 1.868 -1.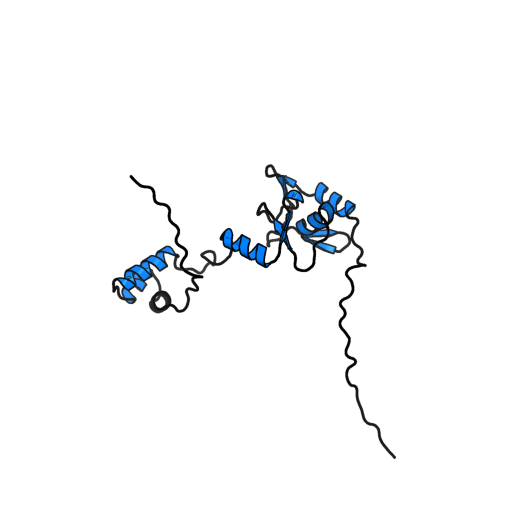758 -13.671 1.00 61.53 114 MET A C 1
ATOM 905 O O . MET A 1 114 ? 2.912 -1.120 -13.831 1.00 61.53 114 MET A O 1
ATOM 909 N N . ALA A 1 115 ? 1.328 -2.501 -14.644 1.00 61.53 115 ALA A N 1
ATOM 910 C CA . ALA A 1 115 ? 1.834 -2.509 -16.014 1.00 61.53 115 ALA A CA 1
ATOM 911 C C . ALA A 1 115 ? 1.479 -1.207 -16.746 1.00 61.53 115 ALA A C 1
ATOM 913 O O . ALA A 1 115 ? 2.352 -0.633 -17.391 1.00 61.53 115 ALA A O 1
ATOM 914 N N . ASP A 1 116 ? 0.250 -0.717 -16.578 1.00 61.22 116 ASP A N 1
ATOM 915 C CA . ASP A 1 116 ? -0.246 0.531 -17.162 1.00 61.22 116 ASP A CA 1
ATOM 916 C C . ASP A 1 116 ? 0.496 1.748 -16.575 1.00 61.22 116 ASP A C 1
ATOM 918 O O . ASP A 1 116 ? 0.842 2.676 -17.303 1.00 61.22 116 ASP A O 1
ATOM 922 N N . LYS A 1 117 ? 0.842 1.709 -15.280 1.00 60.03 117 LYS A N 1
ATOM 923 C CA . LYS A 1 117 ? 1.664 2.728 -14.601 1.00 60.03 117 LYS A CA 1
ATOM 924 C C . LYS A 1 117 ? 3.169 2.595 -14.861 1.00 60.03 117 LYS A C 1
ATOM 926 O O . LYS A 1 117 ? 3.935 3.466 -14.457 1.00 60.03 117 LYS A O 1
ATOM 931 N N . GLY A 1 118 ? 3.626 1.498 -15.470 1.00 57.53 118 GLY A N 1
ATOM 932 C CA . GLY A 1 118 ? 5.054 1.235 -15.695 1.00 57.53 118 GLY A CA 1
ATOM 933 C C . GLY A 1 118 ? 5.883 1.022 -14.415 1.00 57.53 118 GLY A C 1
ATOM 934 O O . GLY A 1 118 ? 7.106 1.099 -14.460 1.00 57.53 118 GLY A O 1
ATOM 935 N N . ILE A 1 119 ? 5.243 0.743 -13.272 1.00 56.53 119 ILE A N 1
ATOM 936 C CA . ILE A 1 119 ? 5.887 0.606 -11.945 1.00 56.53 119 ILE A CA 1
ATOM 937 C C . ILE A 1 119 ? 6.428 -0.823 -11.714 1.00 56.53 119 ILE A C 1
ATOM 939 O O . ILE A 1 119 ? 7.153 -1.099 -10.755 1.00 56.53 119 ILE A O 1
ATOM 943 N N . GLY A 1 120 ? 6.118 -1.764 -12.608 1.00 49.28 120 GLY A N 1
ATOM 944 C CA . GLY A 1 120 ? 6.675 -3.114 -12.562 1.00 49.28 120 GLY A CA 1
ATOM 945 C C . GLY A 1 120 ? 8.199 -3.122 -12.729 1.00 49.28 120 GLY A C 1
ATOM 946 O O . GLY A 1 120 ? 8.737 -2.458 -13.606 1.00 49.28 120 GLY A O 1
ATOM 947 N N . ALA A 1 121 ? 8.896 -3.942 -11.933 1.00 49.16 121 ALA A N 1
ATOM 948 C CA . ALA A 1 121 ? 10.336 -4.209 -12.042 1.00 49.16 121 ALA A CA 1
ATOM 949 C C . ALA A 1 121 ? 10.691 -4.988 -13.329 1.00 49.16 121 ALA A C 1
ATOM 951 O O . ALA A 1 121 ? 11.164 -6.126 -13.300 1.00 49.16 121 ALA A O 1
ATOM 952 N N . ARG A 1 122 ? 10.408 -4.395 -14.486 1.00 48.22 122 ARG A N 1
ATOM 953 C CA . ARG A 1 122 ? 10.803 -4.864 -15.812 1.00 48.22 122 ARG A CA 1
ATOM 954 C C . ARG A 1 122 ? 11.338 -3.665 -16.585 1.00 48.22 122 ARG A C 1
ATOM 956 O O . ARG A 1 122 ? 10.652 -3.111 -17.430 1.00 48.22 122 ARG A O 1
ATOM 963 N N . GLY A 1 123 ? 12.568 -3.292 -16.241 1.00 48.94 123 GLY A N 1
ATOM 964 C CA . GLY A 1 123 ? 13.311 -2.195 -16.858 1.00 48.94 123 GLY A CA 1
ATOM 965 C C . GLY A 1 123 ? 14.112 -1.407 -15.821 1.00 48.94 123 GLY A C 1
ATOM 966 O O . GLY A 1 123 ? 13.546 -0.894 -14.863 1.00 48.94 123 GLY A O 1
ATOM 967 N N . LEU A 1 124 ? 15.433 -1.362 -16.017 1.00 45.19 124 LEU A N 1
ATOM 968 C CA . LEU A 1 124 ? 16.446 -0.451 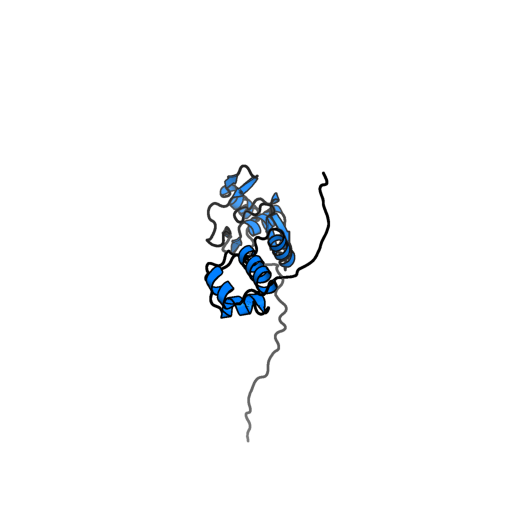-15.448 1.00 45.19 124 LEU A CA 1
ATOM 969 C C . LEU A 1 124 ? 16.630 -0.313 -13.921 1.00 45.19 124 LEU A C 1
ATOM 971 O O . LEU A 1 124 ? 17.680 0.171 -13.515 1.00 45.19 124 LEU A O 1
ATOM 975 N N . ASN A 1 125 ? 15.732 -0.805 -13.066 1.00 41.97 125 ASN A N 1
ATOM 976 C CA . ASN A 1 125 ? 15.907 -0.754 -11.599 1.00 41.97 125 ASN A CA 1
ATOM 977 C C . ASN A 1 125 ? 16.489 -2.037 -10.987 1.00 41.97 125 ASN A C 1
ATOM 979 O O . ASN A 1 125 ? 16.360 -2.305 -9.793 1.00 41.97 125 ASN A O 1
ATOM 983 N N . ASN A 1 126 ? 17.163 -2.833 -11.807 1.00 42.44 126 ASN A N 1
ATOM 984 C CA . ASN A 1 126 ? 18.044 -3.893 -11.358 1.00 42.44 126 ASN A CA 1
ATOM 985 C C . ASN A 1 126 ? 19.453 -3.327 -11.507 1.00 42.44 126 ASN A C 1
ATOM 987 O O . ASN A 1 126 ? 19.859 -2.967 -12.611 1.00 42.44 126 ASN A O 1
ATOM 991 N N . SER A 1 127 ? 20.196 -3.289 -10.407 1.00 40.91 127 SER A N 1
ATOM 992 C CA . SER A 1 127 ? 21.574 -2.803 -10.248 1.00 40.91 127 SER A CA 1
ATOM 993 C C . SER A 1 127 ? 22.637 -3.493 -11.135 1.00 40.91 127 SER A C 1
ATOM 995 O O . SER A 1 127 ? 23.826 -3.440 -10.835 1.00 40.91 127 SER A O 1
ATOM 997 N N . CYS A 1 128 ? 22.246 -4.140 -12.239 1.00 39.75 128 CYS A N 1
ATOM 998 C CA . CYS A 1 128 ? 23.121 -4.848 -13.171 1.00 39.75 128 CYS A CA 1
ATOM 999 C C . CYS A 1 128 ? 22.837 -4.601 -14.670 1.00 39.75 128 CYS A C 1
ATOM 1001 O O . CYS A 1 128 ? 23.479 -5.228 -15.515 1.00 39.75 128 CYS A O 1
ATOM 1003 N N . GLY A 1 129 ? 21.916 -3.704 -15.041 1.00 53.59 129 GLY A N 1
ATOM 1004 C CA . GLY A 1 129 ? 21.662 -3.372 -16.448 1.00 53.59 129 GLY A CA 1
ATOM 1005 C C . GLY A 1 129 ? 22.728 -2.437 -17.023 1.00 53.59 129 GLY A C 1
ATOM 1006 O O . GLY A 1 129 ? 22.531 -1.232 -17.029 1.00 53.59 129 GLY A O 1
ATOM 1007 N N . LYS A 1 130 ? 23.854 -2.970 -17.516 1.00 58.94 130 LYS A N 1
ATOM 1008 C CA . LYS A 1 130 ? 24.941 -2.167 -18.125 1.00 58.94 130 LYS A CA 1
ATOM 1009 C C . LYS A 1 130 ? 24.525 -1.341 -19.360 1.00 58.94 130 LYS A C 1
ATOM 1011 O O . LYS A 1 130 ? 25.325 -0.531 -19.810 1.00 58.94 130 LYS A O 1
ATOM 1016 N N . LEU A 1 131 ? 23.330 -1.554 -19.922 1.00 66.88 131 LEU A N 1
ATOM 1017 C CA . LEU A 1 131 ? 22.837 -0.868 -21.121 1.00 66.88 131 LEU A CA 1
ATOM 1018 C C . LEU A 1 131 ? 21.422 -0.318 -20.913 1.00 66.88 131 LEU A C 1
ATOM 1020 O O . LEU A 1 131 ? 20.565 -1.012 -20.363 1.00 66.88 131 LEU A O 1
ATOM 1024 N N . THR A 1 132 ? 21.179 0.895 -21.411 1.00 74.19 132 THR A N 1
ATOM 1025 C CA . THR A 1 132 ? 19.848 1.509 -21.505 1.00 74.19 132 THR A CA 1
ATOM 1026 C C . THR A 1 132 ? 19.078 1.012 -22.731 1.00 74.19 132 THR A C 1
ATOM 1028 O O . THR A 1 132 ? 19.670 0.534 -23.703 1.00 74.19 132 THR A O 1
ATOM 1031 N N . ASP A 1 133 ? 17.751 1.160 -22.725 1.00 66.31 133 ASP A N 1
ATOM 1032 C CA . ASP A 1 133 ? 16.909 0.790 -23.874 1.00 66.31 133 ASP A CA 1
ATOM 1033 C C . ASP A 1 133 ? 17.293 1.568 -25.142 1.00 66.31 133 ASP A C 1
ATOM 1035 O O . ASP A 1 133 ? 17.376 0.993 -26.228 1.00 66.31 133 ASP A O 1
ATOM 1039 N N . GLU A 1 134 ? 17.630 2.850 -24.992 1.00 67.44 134 GLU A N 1
ATOM 1040 C CA . GLU A 1 134 ? 18.131 3.696 -26.078 1.00 67.44 134 GLU A CA 1
ATOM 1041 C C . GLU A 1 134 ? 19.449 3.150 -26.653 1.00 67.44 134 GLU A C 1
ATOM 1043 O O . GLU A 1 134 ? 19.602 3.018 -27.869 1.00 67.44 134 GLU A O 1
ATOM 1048 N N . GLN A 1 135 ? 20.383 2.723 -25.797 1.00 75.50 135 GLN A N 1
ATOM 1049 C CA . GLN A 1 135 ? 21.633 2.099 -26.241 1.00 75.50 135 GLN A CA 1
ATOM 1050 C C . GLN A 1 135 ? 21.385 0.779 -26.984 1.00 75.50 135 GLN A C 1
ATOM 1052 O O . GLN A 1 135 ? 22.049 0.497 -27.982 1.00 75.50 135 GLN A O 1
ATOM 1057 N N . VAL A 1 136 ? 20.397 -0.015 -26.563 1.00 80.50 136 VAL A N 1
ATOM 1058 C CA . VAL A 1 136 ? 20.002 -1.247 -27.266 1.00 80.50 136 VAL A CA 1
ATOM 1059 C C . VAL A 1 136 ? 19.404 -0.938 -28.644 1.00 80.50 136 VAL A C 1
ATOM 1061 O O . VAL A 1 136 ? 19.721 -1.626 -29.622 1.00 80.50 136 VAL A O 1
ATOM 1064 N N . VAL A 1 137 ? 18.572 0.102 -28.757 1.00 79.75 137 VAL A N 1
ATOM 1065 C CA . VAL A 1 137 ? 18.009 0.563 -30.038 1.00 79.75 137 VAL A CA 1
ATOM 1066 C C . VAL A 1 137 ? 19.120 1.024 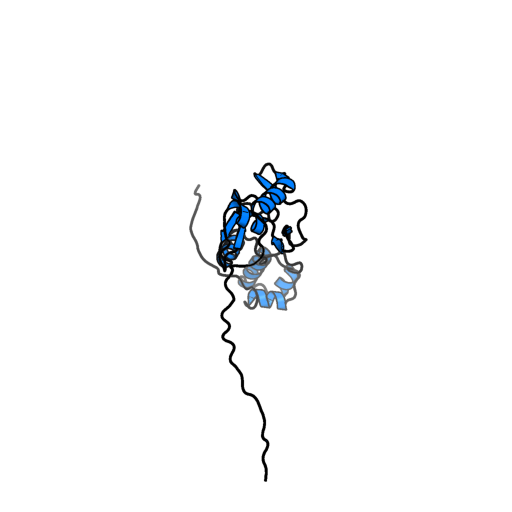-30.982 1.00 79.75 137 VAL A C 1
ATOM 1068 O O . VAL A 1 137 ? 19.181 0.572 -32.131 1.00 79.75 137 VAL A O 1
ATOM 1071 N N . GLN A 1 138 ? 20.051 1.843 -30.494 1.00 81.69 138 GLN A N 1
ATOM 1072 C CA . GLN A 1 138 ? 21.192 2.321 -31.275 1.00 81.69 138 GLN A CA 1
ATOM 1073 C C . GLN A 1 138 ? 22.108 1.175 -31.719 1.00 81.69 138 GLN A C 1
ATOM 1075 O O . GLN A 1 138 ? 22.497 1.113 -32.887 1.00 81.69 138 GLN A O 1
ATOM 1080 N N . MET A 1 139 ? 22.400 0.222 -30.831 1.00 85.81 139 MET A N 1
ATOM 1081 C CA . MET A 1 139 ? 23.209 -0.960 -31.137 1.00 85.81 139 MET A CA 1
ATOM 1082 C C . MET A 1 139 ? 22.589 -1.799 -32.264 1.00 85.81 139 MET A C 1
ATOM 1084 O O . MET A 1 139 ? 23.286 -2.201 -33.197 1.00 85.81 139 MET A O 1
ATOM 1088 N N . ARG A 1 140 ? 21.265 -2.006 -32.239 1.00 83.94 140 ARG A N 1
ATOM 1089 C CA . ARG A 1 140 ? 20.534 -2.718 -33.303 1.00 83.94 140 ARG A CA 1
ATOM 1090 C C . ARG A 1 140 ? 20.523 -1.949 -34.623 1.00 83.94 140 ARG A C 1
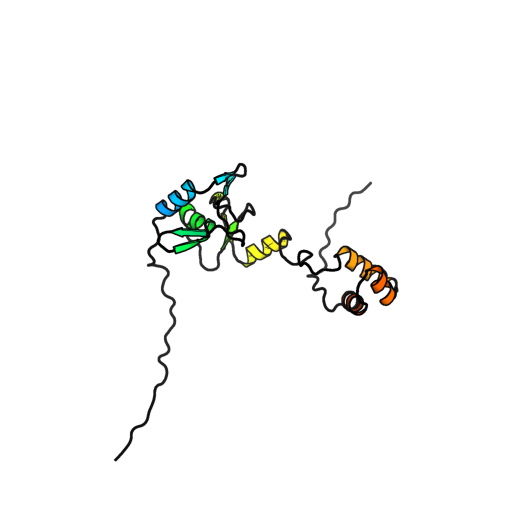ATOM 1092 O O . ARG A 1 140 ? 20.711 -2.555 -35.678 1.00 83.94 140 ARG A O 1
ATOM 1099 N N . ALA A 1 141 ? 20.333 -0.631 -34.581 1.00 84.12 141 ALA A N 1
ATOM 1100 C CA . ALA A 1 141 ? 20.346 0.214 -35.773 1.00 84.12 141 ALA A CA 1
ATOM 1101 C C . ALA A 1 141 ? 21.726 0.229 -36.451 1.00 84.12 141 ALA A C 1
ATOM 1103 O O . ALA A 1 141 ? 21.813 0.080 -37.671 1.00 84.12 141 ALA A O 1
ATOM 1104 N N . LYS A 1 142 ? 22.808 0.349 -35.670 1.00 87.69 142 LYS A N 1
ATOM 1105 C CA . LYS A 1 142 ? 24.183 0.274 -36.182 1.00 87.69 142 LYS A CA 1
ATOM 1106 C C . LYS A 1 142 ? 24.499 -1.129 -36.723 1.00 87.69 142 LYS A C 1
ATOM 1108 O O . LYS A 1 142 ? 25.005 -1.238 -37.833 1.00 87.69 142 LYS A O 1
ATOM 1113 N N . TYR A 1 143 ? 24.098 -2.206 -36.044 1.00 88.81 143 TYR A N 1
ATOM 1114 C CA . TYR A 1 143 ? 24.258 -3.567 -36.580 1.00 88.81 143 TYR A CA 1
ATOM 1115 C C . TYR A 1 143 ? 23.543 -3.764 -37.929 1.00 88.81 143 TYR A C 1
ATOM 1117 O O . TYR A 1 143 ? 24.131 -4.293 -38.870 1.00 88.81 143 TYR A O 1
ATOM 1125 N N . LYS A 1 144 ? 22.304 -3.268 -38.071 1.00 87.00 144 LYS A N 1
ATOM 1126 C CA . LYS A 1 144 ? 21.541 -3.331 -39.334 1.00 87.00 144 LYS A CA 1
ATOM 1127 C C . LYS A 1 144 ? 22.216 -2.565 -40.479 1.00 87.00 144 LYS A C 1
ATOM 1129 O O . LYS A 1 144 ? 22.049 -2.935 -41.635 1.00 87.00 144 LYS A O 1
ATOM 1134 N N . ARG A 1 145 ? 22.990 -1.522 -40.167 1.00 87.56 145 ARG A N 1
ATOM 1135 C CA . ARG A 1 145 ? 23.806 -0.762 -41.131 1.00 87.56 145 ARG A CA 1
ATOM 1136 C C . ARG A 1 145 ? 25.113 -1.472 -41.521 1.00 87.56 145 ARG A C 1
ATOM 1138 O O . ARG A 1 145 ? 25.885 -0.907 -42.283 1.00 87.56 145 ARG A O 1
ATOM 1145 N N . GLY A 1 146 ? 25.364 -2.683 -41.017 1.00 88.56 146 GLY A N 1
ATOM 1146 C CA . GLY A 1 146 ? 26.532 -3.494 -41.369 1.00 88.56 146 GLY A CA 1
ATOM 1147 C C . GLY A 1 146 ? 27.746 -3.297 -40.461 1.00 88.56 146 GLY A C 1
ATOM 1148 O O . GLY A 1 146 ? 28.816 -3.819 -40.765 1.00 88.56 146 GLY A O 1
ATOM 1149 N N . PHE A 1 147 ? 27.607 -2.577 -39.342 1.00 90.00 147 PHE A N 1
ATOM 1150 C CA . PHE A 1 147 ? 28.714 -2.416 -38.399 1.00 90.00 147 PHE A CA 1
ATOM 1151 C C . PHE A 1 147 ? 29.070 -3.763 -37.741 1.00 90.00 147 PHE A C 1
ATOM 1153 O O . PHE A 1 147 ? 28.170 -4.498 -37.311 1.00 90.00 147 PHE A O 1
ATOM 1160 N N . PRO A 1 148 ? 30.368 -4.101 -37.625 1.00 90.81 148 PRO A N 1
ATOM 1161 C CA . PRO A 1 148 ? 30.792 -5.367 -37.045 1.00 90.81 148 PRO A CA 1
ATOM 1162 C C . PRO A 1 148 ? 30.522 -5.412 -35.534 1.00 90.81 148 PRO A C 1
ATOM 1164 O O . PRO A 1 148 ? 30.619 -4.413 -34.824 1.00 90.81 148 PRO A O 1
ATOM 1167 N N . ILE A 1 149 ? 30.218 -6.609 -35.022 1.00 88.19 149 ILE A N 1
ATOM 1168 C CA . ILE A 1 149 ? 29.892 -6.842 -33.601 1.00 88.19 149 ILE A CA 1
ATOM 1169 C C . ILE A 1 149 ? 31.043 -6.433 -32.671 1.00 88.19 149 ILE A C 1
ATOM 1171 O O . ILE A 1 149 ? 30.788 -5.961 -31.568 1.00 88.19 149 ILE A O 1
ATOM 1175 N N . SER A 1 150 ? 32.295 -6.601 -33.107 1.00 89.19 150 SER A N 1
ATOM 1176 C CA . SER A 1 150 ? 33.477 -6.150 -32.363 1.00 89.19 150 SER A CA 1
ATOM 1177 C C . SER A 1 150 ? 33.462 -4.641 -32.142 1.00 89.19 150 SER A C 1
ATOM 1179 O O . SER A 1 150 ? 33.611 -4.199 -31.014 1.00 89.19 150 SER A O 1
ATOM 1181 N N . TRP A 1 151 ? 33.179 -3.871 -33.189 1.00 90.75 151 TRP A N 1
ATOM 1182 C CA . TRP A 1 151 ? 33.108 -2.415 -33.108 1.00 90.75 151 TRP A CA 1
ATOM 1183 C C . TRP A 1 151 ? 31.969 -1.951 -32.191 1.00 90.75 151 TRP A C 1
ATOM 1185 O O . TRP A 1 151 ? 32.144 -1.045 -31.388 1.00 90.75 151 TRP A O 1
ATOM 1195 N N . LEU A 1 152 ? 30.813 -2.621 -32.242 1.00 88.88 152 LEU A N 1
ATOM 1196 C CA . LEU A 1 152 ? 29.693 -2.337 -31.335 1.00 88.88 152 LEU A CA 1
ATOM 1197 C C . LEU A 1 152 ? 30.022 -2.676 -29.873 1.00 88.88 152 LEU A C 1
ATOM 1199 O O . LEU A 1 152 ? 29.567 -1.997 -28.962 1.00 88.88 152 LEU A O 1
ATOM 1203 N N . ALA A 1 153 ? 30.790 -3.734 -29.631 1.00 87.06 153 ALA A N 1
ATOM 1204 C CA . ALA A 1 153 ? 31.216 -4.107 -28.286 1.00 87.06 153 ALA A CA 1
ATOM 1205 C C . ALA A 1 153 ? 32.104 -3.024 -27.660 1.00 87.06 153 ALA A C 1
ATOM 1207 O O . ALA A 1 153 ? 31.886 -2.646 -26.509 1.00 87.06 153 ALA A O 1
ATOM 1208 N N . ASP A 1 154 ? 33.034 -2.491 -28.450 1.00 86.12 154 ASP A N 1
ATOM 1209 C CA . ASP A 1 154 ? 33.959 -1.446 -28.019 1.00 86.12 154 ASP A CA 1
ATOM 1210 C C . ASP A 1 154 ? 33.228 -0.102 -27.822 1.00 86.12 154 ASP A C 1
ATOM 1212 O O . ASP A 1 154 ? 33.369 0.525 -26.776 1.00 86.12 154 ASP A O 1
ATOM 1216 N N . GLU A 1 155 ? 32.356 0.281 -28.762 1.00 85.06 155 GLU A N 1
ATOM 1217 C CA . GLU A 1 155 ? 31.540 1.508 -28.713 1.00 85.06 155 GLU A CA 1
ATOM 1218 C C . GLU A 1 155 ? 30.623 1.572 -27.480 1.00 85.06 155 GLU A C 1
ATOM 1220 O O . GLU A 1 155 ? 30.468 2.618 -26.855 1.00 85.06 155 GLU A O 1
ATOM 1225 N N . PHE A 1 156 ? 29.980 0.452 -27.136 1.00 82.06 156 PHE A N 1
ATOM 1226 C CA . PHE A 1 156 ? 29.015 0.387 -26.035 1.00 82.06 156 PHE A CA 1
ATOM 1227 C C . PHE A 1 156 ? 29.626 -0.153 -24.730 1.00 82.06 156 PHE A C 1
ATOM 1229 O O . PHE A 1 156 ? 28.899 -0.348 -23.756 1.00 82.06 156 PHE A O 1
ATOM 1236 N N . GLY A 1 157 ? 30.939 -0.415 -24.689 1.00 80.38 157 GLY A N 1
ATOM 1237 C CA . GLY A 1 157 ? 31.643 -0.878 -23.487 1.00 80.38 157 GLY A CA 1
ATOM 1238 C C . GLY A 1 157 ? 31.159 -2.235 -22.960 1.00 80.38 157 GLY A C 1
ATOM 1239 O O . GLY A 1 157 ? 31.131 -2.472 -21.749 1.00 80.38 157 GLY A O 1
ATOM 1240 N N . VAL A 1 158 ? 30.736 -3.134 -23.851 1.00 82.12 158 VAL A N 1
ATOM 1241 C CA . VAL A 1 158 ? 30.149 -4.434 -23.496 1.00 82.12 158 VAL A CA 1
ATOM 1242 C C . VAL A 1 158 ? 30.839 -5.591 -24.200 1.00 82.12 158 VAL A C 1
ATOM 1244 O O . VAL A 1 158 ? 31.403 -5.455 -25.273 1.00 82.12 158 VAL A O 1
ATOM 1247 N N . HIS A 1 159 ? 30.776 -6.785 -23.613 1.00 83.69 159 HIS A N 1
ATOM 1248 C CA . HIS A 1 159 ? 31.423 -7.955 -24.199 1.00 83.69 159 HIS A CA 1
ATOM 1249 C C . HIS A 1 159 ? 30.779 -8.358 -25.541 1.00 83.69 159 HIS A C 1
ATOM 1251 O O . HIS A 1 159 ? 29.557 -8.348 -25.686 1.00 83.69 159 HIS A O 1
ATOM 1257 N N . ARG A 1 160 ? 31.586 -8.813 -26.510 1.00 84.56 160 ARG A N 1
ATOM 1258 C CA . ARG A 1 160 ? 31.134 -9.186 -27.870 1.00 84.56 160 ARG A CA 1
ATOM 1259 C C . ARG A 1 160 ? 30.008 -10.225 -27.878 1.00 84.56 160 ARG A C 1
ATOM 1261 O O . ARG A 1 160 ? 29.069 -10.108 -28.661 1.00 84.56 160 ARG A O 1
ATOM 1268 N N . ASN A 1 161 ? 30.055 -11.200 -26.964 1.00 78.88 161 ASN A N 1
ATOM 1269 C CA . ASN A 1 161 ? 28.978 -12.191 -26.817 1.00 78.88 161 ASN A CA 1
ATOM 1270 C C . ASN A 1 161 ? 27.662 -11.563 -26.339 1.00 78.88 161 ASN A C 1
ATOM 1272 O O . ASN A 1 161 ? 26.594 -12.062 -26.675 1.00 78.88 161 ASN A O 1
ATOM 1276 N N . TYR A 1 162 ? 27.724 -10.469 -25.579 1.00 77.62 162 TYR A N 1
ATOM 1277 C CA . TYR A 1 162 ? 26.540 -9.757 -25.111 1.00 77.62 162 TYR A CA 1
ATOM 1278 C C . TYR A 1 162 ? 25.876 -8.980 -26.254 1.00 77.62 162 TYR A C 1
ATOM 1280 O O . TYR A 1 162 ? 24.677 -9.122 -26.476 1.00 77.62 162 TYR A O 1
ATOM 1288 N N . VAL A 1 163 ? 26.668 -8.275 -27.071 1.00 83.25 163 VAL A N 1
ATOM 1289 C CA . VAL A 1 163 ? 26.188 -7.644 -28.316 1.00 83.25 163 VAL A CA 1
ATOM 1290 C C . VAL A 1 163 ? 25.561 -8.683 -29.242 1.00 83.25 163 VAL A C 1
ATOM 1292 O O . VAL A 1 163 ? 24.450 -8.492 -29.729 1.00 83.25 163 VAL A O 1
ATOM 1295 N N . HIS A 1 164 ? 26.240 -9.816 -29.446 1.00 83.44 164 HIS A N 1
ATOM 1296 C CA . HIS A 1 164 ? 25.751 -10.924 -30.268 1.00 83.44 164 HIS A CA 1
ATOM 1297 C C . HIS A 1 164 ? 24.380 -11.446 -29.807 1.00 83.44 164 HIS A C 1
ATOM 1299 O O . HIS A 1 164 ? 23.492 -11.623 -30.641 1.00 83.44 164 HIS A O 1
ATOM 1305 N N . GLN A 1 165 ? 24.168 -11.611 -28.496 1.00 74.69 165 GLN A N 1
ATOM 1306 C CA . GLN A 1 165 ? 22.876 -12.022 -27.926 1.00 74.69 165 GLN A CA 1
ATOM 1307 C C . GLN A 1 165 ? 21.765 -10.986 -28.163 1.00 74.69 165 GLN A C 1
ATOM 1309 O O . GLN A 1 165 ? 20.641 -11.355 -28.523 1.00 74.69 165 GLN A O 1
ATOM 1314 N N . ILE A 1 166 ? 22.087 -9.696 -28.022 1.00 77.69 166 ILE A N 1
ATOM 1315 C CA . ILE A 1 166 ? 21.148 -8.579 -28.204 1.00 77.69 166 ILE A CA 1
ATOM 1316 C C . ILE A 1 166 ? 20.701 -8.444 -29.666 1.00 77.69 166 ILE A C 1
ATOM 1318 O O . ILE A 1 166 ? 19.515 -8.190 -29.924 1.00 77.69 166 ILE A O 1
ATOM 1322 N N . VAL A 1 167 ? 21.624 -8.626 -30.619 1.00 79.56 167 VAL A N 1
ATOM 1323 C CA . VAL A 1 167 ? 21.342 -8.499 -32.060 1.00 79.56 167 VAL A CA 1
ATOM 1324 C C . VAL A 1 167 ? 20.745 -9.770 -32.676 1.00 79.56 167 VAL A C 1
ATOM 1326 O O . VAL A 1 167 ? 19.924 -9.659 -33.581 1.00 79.56 167 VAL A O 1
ATOM 1329 N N . ARG A 1 168 ? 21.092 -10.975 -32.183 1.00 69.44 168 ARG A N 1
ATOM 1330 C CA . ARG A 1 168 ? 20.571 -12.269 -32.690 1.00 69.44 168 ARG A CA 1
ATOM 1331 C C . ARG A 1 168 ? 19.328 -12.802 -31.969 1.00 69.44 168 ARG A C 1
ATOM 1333 O O . ARG A 1 168 ? 18.849 -13.882 -32.302 1.00 69.44 168 ARG A O 1
ATOM 1340 N N . ASN A 1 169 ? 18.769 -12.041 -31.032 1.00 55.28 169 ASN A N 1
ATOM 1341 C CA . ASN A 1 169 ? 17.459 -12.301 -30.430 1.00 55.28 169 ASN A CA 1
ATOM 1342 C C . ASN A 1 169 ? 17.363 -13.606 -29.606 1.00 55.28 169 ASN A C 1
ATOM 1344 O O . ASN A 1 169 ? 16.415 -14.380 -29.734 1.00 55.28 169 ASN A O 1
ATOM 1348 N N . LYS A 1 170 ? 18.318 -13.821 -28.690 1.00 56.03 170 LYS A N 1
ATOM 1349 C CA . LYS A 1 170 ? 18.100 -14.658 -27.498 1.00 56.03 170 LYS A CA 1
ATOM 1350 C C . LYS A 1 170 ? 18.463 -13.839 -26.262 1.00 56.03 170 LYS A C 1
ATOM 1352 O O . LYS A 1 170 ? 19.631 -13.645 -25.961 1.00 56.03 170 LYS A O 1
ATOM 1357 N N . SER A 1 171 ? 17.422 -13.397 -25.556 1.00 45.28 171 SER A N 1
ATOM 1358 C CA . SER A 1 171 ? 17.450 -12.608 -24.316 1.00 45.28 171 SER A CA 1
ATOM 1359 C C . SER A 1 171 ? 17.506 -11.079 -24.462 1.00 45.28 171 SER A C 1
ATOM 1361 O O . SER A 1 171 ? 18.310 -10.391 -23.849 1.00 45.28 171 SER A O 1
ATOM 1363 N N . VAL A 1 172 ? 16.529 -10.533 -25.189 1.00 45.22 172 VAL A N 1
ATOM 1364 C CA . VAL A 1 172 ? 15.742 -9.410 -24.659 1.00 45.22 172 VAL A CA 1
ATOM 1365 C C . VAL A 1 172 ? 14.295 -9.872 -24.778 1.00 45.22 172 VAL A C 1
ATOM 1367 O O . VAL A 1 172 ? 13.768 -9.963 -25.886 1.00 45.22 172 VAL A O 1
ATOM 1370 N N . LYS A 1 173 ? 13.657 -10.279 -23.675 1.00 38.31 173 LYS A N 1
ATOM 1371 C CA . LYS A 1 173 ? 12.200 -10.473 -23.669 1.00 38.31 173 LYS A CA 1
ATOM 1372 C C . LYS A 1 173 ? 11.558 -9.085 -23.786 1.00 38.31 173 LYS A C 1
ATOM 1374 O O . LYS A 1 173 ? 11.067 -8.556 -22.799 1.00 38.31 173 LYS A O 1
ATOM 1379 N N . ASN A 1 174 ? 11.563 -8.501 -24.984 1.00 35.44 174 ASN A N 1
ATOM 1380 C CA . ASN A 1 174 ? 10.662 -7.401 -25.296 1.00 35.44 174 ASN A CA 1
ATOM 1381 C C . ASN A 1 174 ? 9.269 -8.003 -25.425 1.00 35.44 174 ASN A C 1
ATOM 1383 O O . ASN A 1 174 ? 8.962 -8.717 -26.382 1.00 35.44 174 ASN A O 1
ATOM 1387 N N . GLY A 1 175 ? 8.428 -7.733 -24.431 1.00 30.70 175 GLY A N 1
ATOM 1388 C CA . GLY A 1 175 ? 6.992 -7.875 -24.574 1.00 30.70 175 GLY A CA 1
ATOM 1389 C C . GLY A 1 175 ? 6.505 -6.934 -25.672 1.00 30.70 175 GLY A C 1
ATOM 1390 O O . GLY A 1 175 ? 6.196 -5.790 -25.394 1.00 30.70 175 GLY A O 1
ATOM 1391 N N . ARG A 1 176 ? 6.451 -7.470 -26.895 1.00 32.72 176 ARG A N 1
ATOM 1392 C CA . ARG A 1 176 ? 5.575 -7.103 -28.020 1.00 32.72 176 ARG A CA 1
ATOM 1393 C C . ARG A 1 176 ? 5.654 -5.660 -28.531 1.00 32.72 176 ARG A C 1
ATOM 1395 O O . ARG A 1 176 ? 5.068 -4.733 -27.991 1.00 32.72 176 ARG A O 1
ATOM 1402 N N . SER A 1 177 ? 6.263 -5.537 -29.703 1.00 30.55 177 SER A N 1
ATOM 1403 C CA . SER A 1 177 ? 6.007 -4.470 -30.665 1.00 30.55 177 SER A CA 1
ATOM 1404 C C . SER A 1 177 ? 4.538 -4.461 -31.123 1.00 30.55 177 SER A C 1
ATOM 1406 O O . SER A 1 177 ? 3.921 -5.519 -31.236 1.00 30.55 177 SER A O 1
ATOM 1408 N N . ALA A 1 178 ? 4.085 -3.271 -31.527 1.00 31.41 178 ALA A N 1
ATOM 1409 C CA . ALA A 1 178 ? 2.931 -2.965 -32.379 1.00 31.41 178 ALA A CA 1
ATOM 1410 C C . ALA A 1 178 ? 1.564 -2.771 -31.697 1.00 31.41 178 ALA A C 1
ATOM 1412 O O . ALA A 1 178 ? 0.785 -3.705 -31.525 1.00 31.41 178 ALA A O 1
ATOM 1413 N N . ARG A 1 179 ? 1.220 -1.494 -31.483 1.00 29.47 179 ARG A N 1
ATOM 1414 C CA . ARG A 1 179 ? -0.002 -0.891 -32.040 1.00 29.47 179 ARG A CA 1
ATOM 1415 C C . ARG A 1 179 ? 0.238 0.606 -32.305 1.00 29.47 179 ARG A C 1
ATOM 1417 O O . ARG A 1 179 ? 0.502 1.368 -31.386 1.00 29.47 179 ARG A O 1
ATOM 1424 N N . TYR A 1 180 ? 0.221 0.970 -33.587 1.00 30.70 180 TYR A N 1
ATOM 1425 C CA . TYR A 1 180 ? 0.221 2.338 -34.118 1.00 30.70 180 TYR A CA 1
ATOM 1426 C C . TYR A 1 180 ? -1.191 2.932 -33.990 1.00 30.70 180 TYR A C 1
ATOM 1428 O O . TYR A 1 180 ? -2.130 2.269 -34.414 1.00 30.70 180 TYR A O 1
ATOM 1436 N N . HIS A 1 181 ? -1.312 4.170 -33.503 1.00 33.03 181 HIS A N 1
ATOM 1437 C CA . HIS A 1 181 ? -2.271 5.207 -33.934 1.00 33.03 181 HIS A CA 1
ATOM 1438 C C . HIS A 1 181 ? -1.642 6.554 -33.522 1.00 33.03 181 HIS A C 1
ATOM 1440 O O . HIS A 1 181 ? -1.380 6.772 -32.348 1.00 33.03 181 HIS A O 1
ATOM 1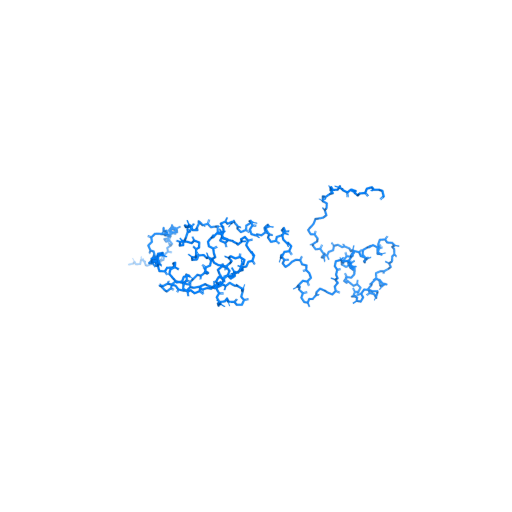446 N N . ALA A 1 182 ? -1.045 7.297 -34.458 1.00 39.84 182 ALA A N 1
ATOM 1447 C CA . ALA A 1 182 ? -1.678 8.320 -35.300 1.00 39.84 182 ALA A CA 1
ATOM 1448 C C . ALA A 1 182 ? -1.992 9.613 -34.521 1.00 39.84 182 ALA A C 1
ATOM 1450 O O . ALA A 1 182 ? -2.942 9.670 -33.750 1.00 39.84 182 ALA A O 1
ATOM 1451 N N . GLY A 1 183 ? -1.185 10.646 -34.773 1.00 29.55 183 GLY A N 1
ATOM 1452 C CA . GLY A 1 183 ? -1.380 12.010 -34.289 1.00 29.55 183 GLY A CA 1
ATOM 1453 C C . GLY A 1 183 ? -0.240 12.909 -34.766 1.00 29.55 183 GLY A C 1
ATOM 1454 O O . GLY A 1 183 ? 0.735 13.099 -34.048 1.00 29.55 183 GLY A O 1
ATOM 1455 N N . GLN A 1 184 ? -0.333 13.396 -36.008 1.00 37.59 184 GLN A N 1
ATOM 1456 C CA . GLN A 1 184 ? 0.487 14.514 -36.492 1.00 37.59 184 GLN A CA 1
ATOM 1457 C C . GLN A 1 184 ? 0.251 15.752 -35.608 1.00 37.59 184 GLN A C 1
ATOM 1459 O O . GLN A 1 184 ? -0.837 15.902 -35.047 1.00 37.59 184 GLN A O 1
ATOM 1464 N N . PRO A 1 185 ? 1.188 16.708 -35.607 1.00 34.91 185 PRO A N 1
ATOM 1465 C CA . PRO A 1 185 ? 0.737 18.029 -36.018 1.00 34.91 185 PRO A CA 1
ATOM 1466 C C . PRO A 1 185 ? 1.464 18.499 -37.272 1.00 34.91 185 PRO A C 1
ATOM 1468 O O . PRO A 1 185 ? 2.658 18.285 -37.471 1.00 34.91 185 PRO A O 1
ATOM 1471 N N . ALA A 1 186 ? 0.647 19.093 -38.130 1.00 35.06 186 ALA A N 1
ATOM 1472 C CA . ALA A 1 186 ? 1.015 19.800 -39.331 1.00 35.06 186 ALA A CA 1
ATOM 1473 C C . ALA A 1 186 ? 1.512 21.218 -39.010 1.00 35.06 186 ALA A C 1
ATOM 1475 O O . ALA A 1 186 ? 1.085 21.811 -38.018 1.00 35.06 186 ALA A O 1
ATOM 1476 N N . SER A 1 187 ? 2.238 21.756 -39.995 1.00 38.53 187 SER A N 1
ATOM 1477 C CA . SER A 1 187 ? 2.698 23.144 -40.199 1.00 38.53 187 SER A CA 1
ATOM 1478 C C . SER A 1 187 ? 4.015 23.516 -39.530 1.00 38.53 187 SER A C 1
ATOM 1480 O O . SER A 1 187 ? 4.053 23.633 -38.289 1.00 38.53 187 SER A O 1
#

Secondary structure (DSSP, 8-state):
----------------PPPS--S-PPPHHHHHHHHHHH-EE-TTS-EE-S-B-TTS-BEEEETTEEEEHHHHHHHHHT----TTEEEEESS--TTB--GGGEEEEEHHHHHHHHHHTT-SS-SS-STT--S-HHHHHHHHHHHHTT--HHHHHHHTT--HHHHHHHHHTSS----------------

InterPro domains:
  IPR003615 HNH nuclease [PF13392] (68-111)
  IPR044925 His-Me finger superfamily [SSF54060] (40-165)

pLDDT: mean 71.93, std 22.72, range [29.38, 96.19]

Organism: Mycobacterium marinum (strain ATCC BAA-535 / M) (NCBI:txid216594)

Radius of gyration: 27.82 Å; chains: 1; bounding box: 52×96×61 Å

Foldseek 3Di:
DDDDDDDDDDDPPDPPDDDPPDDPDPDLVVLVVVQVVAFDQDPVRFRFHPDADPVQFDWDADPNDIDTNLQSLCCSPPHDQDPQWDWDACVPRRRGNPNVRIDIDHPVVVVVVCVVVVVDPQADPPPPPLDHPVLLVVLLVCVVVVDDLVVSCVVSVHDSVVSVCSNVPDDDPPPDDDDDDDDDDDD

Sequence (187 aa):
MTNSVFMNTLNRRSNTAPNQAAVDHPSWDLVRTRIEANAIRSESGCWNWPNASPDGYAKLTISGVRDRVHRWAFRAYVGPIEDGLHVLHHCDNKRCCNPTHLFLGTHADNMKDMADKGIGARGLNNSCGKLTDEQVVQMRAKYKRGFPISWLADEFGVHRNYVHQIVRNKSVKNGRSARYHAGQPAS